Protein AF-A0A662CR69-F1 (afdb_monomer_lite)

Secondary structure (DSSP, 8-state):
-HHHHHHHHHHHHH-S-----HHHHHHHSPP--PPP--S---SSTTT-SSHHHHSSHHHHHHHHHHHHTHHHHHHH--HHHHHHHHHHT-HHHHHHT--GGGSS-SSGGGT-SSSSHHHHHHHHHHHHHHHHHHHHHHHHHHHHHHHHHHHHHHHHHHHHHHHHHHHHHHHTS--PPPP-------------------------

Sequence (204 aa):
FDFLEALPKSVFKNSPFTFSTPSEVAKKLQVVSAVNVPNPISWADEERDLTAWLGNEMQNEAFNKLYSLGEKVHESGDEGIKQDYAYLQVSDHFYYMSTKFFSDGEVHSYFNPYDTPYEAFINYMNVLSDFEIRVNAAAHSNVDDDVARLSKIIKEKDEQLEKLENRLSARKKPATPKPTAATKKSTTAKTTASSKKRPTGKKS

pLDDT: mean 80.49, std 21.96, range [29.7, 98.19]

Structure (mmCIF, N/CA/C/O backbone):
data_AF-A0A662CR69-F1
#
_entry.id   AF-A0A662CR69-F1
#
loop_
_atom_site.group_PDB
_atom_site.id
_atom_site.type_symbol
_atom_site.label_atom_id
_atom_site.label_alt_id
_atom_site.label_comp_id
_atom_site.label_asym_id
_atom_site.label_entity_id
_atom_site.label_seq_id
_atom_site.pdbx_PDB_ins_code
_atom_site.Cartn_x
_atom_site.Cartn_y
_atom_site.Cartn_z
_atom_site.occupancy
_atom_site.B_iso_or_equiv
_atom_site.auth_seq_id
_atom_site.auth_comp_id
_atom_site.auth_asym_id
_atom_site.auth_atom_id
_atom_site.pdbx_PDB_model_num
ATOM 1 N N . PHE A 1 1 ? 1.507 2.926 -30.599 1.00 71.62 1 PHE A N 1
ATOM 2 C CA . PHE A 1 1 ? 1.355 1.480 -30.325 1.00 71.62 1 PHE A CA 1
ATOM 3 C C . PHE A 1 1 ? 2.073 0.618 -31.361 1.00 71.62 1 PHE A C 1
ATOM 5 O O . PHE A 1 1 ? 2.605 -0.423 -30.997 1.00 71.62 1 PHE A O 1
ATOM 12 N N . ASP A 1 2 ? 2.200 1.101 -32.596 1.00 91.00 2 ASP A N 1
ATOM 13 C CA . ASP A 1 2 ? 2.819 0.419 -33.742 1.00 91.00 2 ASP A CA 1
ATOM 14 C C . ASP A 1 2 ? 4.232 -0.120 -33.469 1.00 91.00 2 ASP A C 1
ATOM 16 O O . ASP A 1 2 ? 4.597 -1.185 -33.958 1.00 91.00 2 ASP A O 1
ATOM 20 N N . PHE A 1 3 ? 5.020 0.572 -32.636 1.00 93.06 3 PHE A N 1
ATOM 21 C CA . PHE A 1 3 ? 6.346 0.104 -32.227 1.00 93.06 3 PHE A CA 1
ATOM 22 C C . PHE A 1 3 ? 6.298 -1.259 -31.515 1.00 93.06 3 PHE A C 1
ATOM 24 O O . PHE A 1 3 ? 7.004 -2.184 -31.914 1.00 93.06 3 PHE A O 1
ATOM 31 N N . LEU A 1 4 ? 5.453 -1.404 -30.485 1.00 92.94 4 LEU A N 1
ATOM 32 C CA . LEU A 1 4 ? 5.350 -2.653 -29.722 1.00 92.94 4 LEU A CA 1
ATOM 33 C C . LEU A 1 4 ? 4.740 -3.781 -30.562 1.00 92.94 4 LEU A C 1
ATOM 35 O O . LEU A 1 4 ? 5.101 -4.938 -30.375 1.00 92.94 4 LEU A O 1
ATOM 39 N N . GLU A 1 5 ? 3.874 -3.455 -31.524 1.00 92.25 5 GLU A N 1
ATOM 40 C CA . GLU A 1 5 ? 3.323 -4.434 -32.466 1.00 92.25 5 GLU A CA 1
ATOM 41 C C . GLU A 1 5 ? 4.372 -4.924 -33.484 1.00 92.25 5 GLU A C 1
ATOM 43 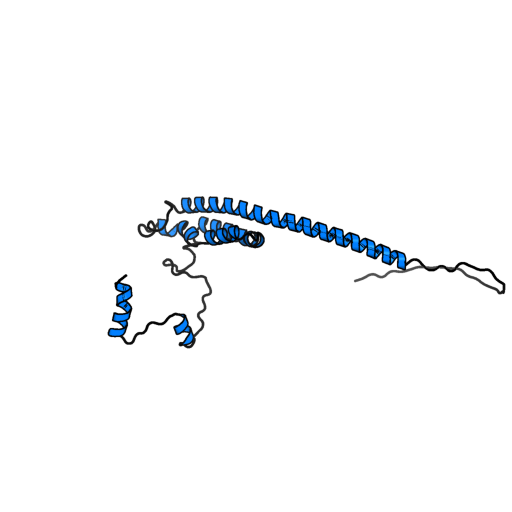O O . GLU A 1 5 ? 4.425 -6.109 -33.830 1.00 92.25 5 GLU A O 1
ATOM 48 N N . ALA A 1 6 ? 5.240 -4.028 -33.962 1.00 94.12 6 ALA A N 1
ATOM 49 C CA . ALA A 1 6 ? 6.289 -4.353 -34.925 1.00 94.12 6 ALA A CA 1
ATOM 50 C C . ALA A 1 6 ? 7.500 -5.065 -34.293 1.00 94.12 6 ALA A C 1
ATOM 52 O O . ALA A 1 6 ? 8.249 -5.759 -34.994 1.00 94.12 6 ALA A O 1
ATOM 53 N N . LEU A 1 7 ? 7.701 -4.909 -32.981 1.00 93.81 7 LEU A N 1
ATOM 54 C CA . LEU A 1 7 ? 8.868 -5.418 -32.266 1.00 93.81 7 LEU A CA 1
ATOM 55 C C . LEU A 1 7 ? 9.025 -6.951 -32.372 1.00 93.81 7 LEU A C 1
ATOM 57 O O . LEU A 1 7 ? 10.096 -7.382 -32.810 1.00 93.81 7 LEU A O 1
ATOM 61 N N . PRO A 1 8 ? 8.010 -7.798 -32.091 1.00 93.62 8 PRO A N 1
ATOM 62 C CA . PRO A 1 8 ? 8.166 -9.251 -32.194 1.00 93.62 8 PRO A CA 1
ATOM 63 C C . PRO A 1 8 ? 8.563 -9.717 -33.598 1.00 93.62 8 PRO A C 1
ATOM 65 O O . PRO A 1 8 ? 9.477 -10.527 -33.748 1.00 93.62 8 PRO A O 1
ATOM 68 N N . LYS A 1 9 ? 7.938 -9.149 -34.642 1.00 92.25 9 LYS A N 1
ATOM 69 C CA . LYS A 1 9 ? 8.251 -9.463 -36.050 1.00 92.25 9 LYS A CA 1
ATOM 70 C C . LYS A 1 9 ? 9.718 -9.169 -36.371 1.00 92.25 9 LYS A C 1
ATOM 72 O O . LYS A 1 9 ? 10.378 -9.961 -37.042 1.00 92.25 9 LYS A O 1
ATOM 77 N N . SER A 1 10 ? 10.230 -8.044 -35.873 1.00 94.31 10 SER A N 1
ATOM 78 C CA . SER A 1 10 ? 11.619 -7.629 -36.082 1.00 94.31 10 SER A CA 1
ATOM 79 C C . SER A 1 10 ? 12.610 -8.526 -35.334 1.00 94.31 10 SER A C 1
ATOM 81 O O . SER A 1 10 ? 13.656 -8.862 -35.886 1.00 94.31 10 SER A O 1
ATOM 83 N N . VAL A 1 11 ? 12.277 -8.962 -34.116 1.00 95.19 11 VAL A N 1
ATOM 84 C CA . VAL A 1 11 ? 13.111 -9.881 -33.323 1.00 95.19 11 VAL A CA 1
ATOM 85 C C . VAL A 1 11 ? 13.210 -11.253 -33.990 1.00 95.19 11 VAL A C 1
ATOM 87 O O . VAL A 1 11 ? 14.322 -11.746 -34.173 1.00 95.19 11 VAL A O 1
ATOM 90 N N . PHE A 1 12 ? 12.090 -11.835 -34.435 1.00 94.88 12 PHE A N 1
ATOM 91 C CA . PHE A 1 12 ? 12.091 -13.148 -35.100 1.00 94.88 12 PHE A CA 1
ATOM 92 C C . PHE A 1 12 ? 12.816 -13.143 -36.446 1.00 94.88 12 PHE A C 1
ATOM 94 O O . PHE A 1 12 ? 13.405 -14.145 -36.838 1.00 94.88 12 PHE A O 1
ATOM 101 N N . LYS A 1 13 ? 12.771 -12.019 -37.172 1.00 95.25 13 LYS A N 1
ATOM 102 C CA . LYS A 1 13 ? 13.445 -11.895 -38.469 1.00 95.25 13 LYS A CA 1
ATOM 103 C C . LYS A 1 13 ? 14.966 -11.810 -38.331 1.00 95.25 13 LYS A C 1
ATOM 105 O O . LYS A 1 13 ? 15.677 -12.322 -39.189 1.00 95.25 13 LYS A O 1
ATOM 110 N N . ASN A 1 14 ? 15.452 -11.130 -37.293 1.00 95.12 14 ASN A N 1
ATOM 111 C CA . ASN A 1 14 ? 16.861 -10.747 -37.183 1.00 95.12 14 ASN A CA 1
ATOM 112 C C . ASN A 1 14 ? 17.628 -11.511 -36.090 1.00 95.12 14 ASN A C 1
ATOM 114 O O . ASN A 1 14 ? 18.814 -11.256 -35.897 1.00 95.12 14 ASN A O 1
ATOM 118 N N . SER A 1 15 ? 16.983 -12.420 -35.352 1.00 94.81 15 SER A N 1
ATOM 119 C CA . SER A 1 15 ? 17.614 -13.161 -34.256 1.00 94.81 15 SER A CA 1
ATOM 120 C C . SER A 1 15 ? 16.944 -14.523 -34.018 1.00 94.81 15 SER A C 1
ATOM 122 O O . SER A 1 15 ? 15.790 -14.710 -34.398 1.00 94.81 15 SER A O 1
ATOM 124 N N . PRO A 1 16 ? 17.621 -15.466 -33.338 1.00 94.69 16 PRO A N 1
ATOM 125 C CA . PRO A 1 16 ? 17.013 -16.719 -32.890 1.00 94.69 16 PRO A CA 1
ATOM 126 C C . PRO A 1 16 ? 16.176 -16.561 -31.605 1.00 94.69 16 PRO A C 1
ATOM 128 O O . PRO A 1 16 ? 15.763 -17.561 -31.017 1.00 94.69 16 PRO A O 1
ATOM 131 N N . PHE A 1 17 ? 15.972 -15.334 -31.109 1.00 94.56 17 PHE A N 1
ATOM 132 C CA . PHE A 1 17 ? 15.257 -15.113 -29.858 1.00 94.56 17 PHE A CA 1
ATOM 133 C C . PHE A 1 17 ? 13.764 -15.403 -29.989 1.00 94.56 17 PHE A C 1
ATOM 135 O O . PHE A 1 17 ? 13.144 -15.207 -31.033 1.00 94.56 17 PHE A O 1
ATOM 142 N N . THR A 1 18 ? 13.183 -15.851 -28.879 1.00 92.12 18 THR A N 1
ATOM 143 C CA . THR A 1 18 ? 11.754 -16.135 -28.758 1.00 92.12 18 THR A CA 1
ATOM 144 C C . THR A 1 18 ? 11.158 -15.341 -27.605 1.00 92.12 18 THR A C 1
ATOM 146 O O . THR A 1 18 ? 11.874 -14.888 -26.714 1.00 92.12 18 THR A O 1
ATOM 149 N N . PHE A 1 19 ? 9.839 -15.172 -27.621 1.00 93.81 19 PHE A N 1
ATOM 150 C CA . PHE A 1 19 ? 9.100 -14.627 -26.490 1.00 93.81 19 PHE A CA 1
ATOM 151 C C . PHE A 1 19 ? 8.479 -15.782 -25.714 1.00 93.81 19 PHE A C 1
ATOM 153 O O . PHE A 1 19 ? 8.060 -16.788 -26.287 1.00 93.81 19 PHE A O 1
ATOM 160 N N . SER A 1 20 ? 8.447 -15.662 -24.397 1.00 94.94 20 SER A N 1
ATOM 161 C CA . SER A 1 20 ? 7.774 -16.612 -23.520 1.00 94.94 20 SER A CA 1
ATOM 162 C C . SER A 1 20 ? 7.163 -15.848 -22.363 1.00 94.94 20 SER A C 1
ATOM 164 O O . SER A 1 20 ? 7.728 -14.869 -21.875 1.00 94.94 20 SER A O 1
ATOM 166 N N . THR A 1 21 ? 5.999 -16.301 -21.929 1.00 96.56 21 THR A N 1
ATOM 167 C CA . THR A 1 21 ? 5.353 -15.791 -20.723 1.00 96.56 21 THR A CA 1
ATOM 168 C C . THR A 1 21 ? 6.124 -16.246 -19.479 1.00 96.56 21 THR A C 1
ATOM 170 O O . THR A 1 21 ? 6.766 -17.304 -19.508 1.00 96.56 21 THR A O 1
ATOM 173 N N . PRO A 1 22 ? 6.027 -15.520 -18.348 1.00 95.81 22 PRO A N 1
ATOM 174 C CA . PRO A 1 22 ? 6.659 -15.943 -17.097 1.00 95.81 22 PRO A CA 1
ATOM 175 C C . PRO A 1 22 ? 6.305 -17.385 -16.697 1.00 95.81 22 PRO A C 1
ATOM 177 O O . PRO A 1 22 ? 7.173 -18.148 -16.277 1.00 95.81 22 PRO A O 1
ATOM 180 N N . SER A 1 23 ? 5.051 -17.806 -16.905 1.00 97.06 23 SER A N 1
ATOM 181 C CA . SER A 1 23 ? 4.597 -19.170 -16.605 1.00 97.06 23 SER A CA 1
ATOM 182 C C . SER A 1 23 ? 5.207 -20.238 -17.517 1.00 97.06 23 SER A C 1
ATOM 184 O O . SER A 1 23 ? 5.435 -21.361 -17.071 1.00 97.06 23 SER A O 1
ATOM 186 N N . GLU A 1 24 ? 5.474 -19.932 -18.788 1.00 96.88 24 GLU A N 1
ATOM 187 C CA . GLU A 1 24 ? 6.164 -20.861 -19.693 1.00 96.88 24 GLU A CA 1
ATOM 188 C C . GLU A 1 24 ? 7.639 -21.001 -19.332 1.00 96.88 24 GLU A C 1
ATOM 190 O O . GLU A 1 24 ? 8.161 -22.115 -19.329 1.00 96.88 24 GLU A O 1
ATOM 195 N N . VAL A 1 25 ? 8.295 -19.887 -18.997 1.00 95.12 25 VAL A N 1
ATOM 196 C CA . VAL A 1 25 ? 9.694 -19.876 -18.552 1.00 95.12 25 VAL A CA 1
ATOM 197 C C . VAL A 1 25 ? 9.848 -20.722 -17.288 1.00 95.12 25 VAL A C 1
ATOM 199 O O . VAL A 1 25 ? 10.695 -21.613 -17.256 1.00 95.12 25 VAL A O 1
ATOM 202 N N . ALA A 1 26 ? 8.969 -20.530 -16.299 1.00 94.12 26 ALA A N 1
ATOM 203 C CA . ALA A 1 26 ? 8.977 -21.291 -15.050 1.00 94.12 26 ALA A CA 1
ATOM 204 C C . ALA A 1 26 ? 8.767 -22.808 -15.240 1.00 94.12 26 ALA A C 1
ATOM 206 O O . ALA A 1 26 ? 9.261 -23.595 -14.440 1.00 94.12 26 ALA A O 1
ATOM 207 N N . LYS A 1 27 ? 8.048 -23.238 -16.290 1.00 95.62 27 LYS A N 1
ATOM 208 C CA . LYS A 1 27 ? 7.841 -24.666 -16.609 1.00 95.62 27 LYS A CA 1
ATOM 209 C C . LYS A 1 27 ? 9.002 -25.291 -17.383 1.00 95.62 27 LYS A C 1
ATOM 211 O O . LYS A 1 27 ? 9.227 -26.492 -17.266 1.00 95.62 27 LYS A O 1
ATOM 216 N N . LYS A 1 28 ? 9.672 -24.511 -18.237 1.00 95.12 28 LYS A N 1
ATOM 217 C CA . LYS A 1 28 ? 10.695 -25.008 -19.172 1.00 95.12 28 LYS A CA 1
ATOM 218 C C . LYS A 1 28 ? 12.100 -24.999 -18.575 1.00 95.12 28 LYS A C 1
ATOM 220 O O . LYS A 1 28 ? 12.903 -25.858 -18.927 1.00 95.12 28 LYS A O 1
ATOM 225 N N . LEU A 1 29 ? 12.415 -24.014 -17.735 1.00 94.12 29 LEU A N 1
ATOM 226 C CA . LEU A 1 29 ? 13.759 -23.837 -17.192 1.00 94.12 29 LEU A CA 1
ATOM 227 C C . LEU A 1 29 ? 13.930 -24.579 -15.867 1.00 94.12 29 LEU A C 1
ATOM 229 O O . LEU A 1 29 ? 13.024 -24.622 -15.039 1.00 94.12 29 LEU A O 1
ATOM 233 N N . GLN A 1 30 ? 15.120 -25.137 -15.655 1.00 94.50 30 GLN A N 1
ATOM 234 C CA . GLN A 1 30 ? 15.489 -25.695 -14.359 1.00 94.50 30 GLN A CA 1
ATOM 235 C C . GLN A 1 30 ? 15.929 -24.583 -13.405 1.00 94.50 30 GLN A C 1
ATOM 237 O O . GLN A 1 30 ? 16.643 -23.658 -13.795 1.00 94.50 30 GLN A O 1
ATOM 242 N N . VAL A 1 31 ? 15.509 -24.690 -12.143 1.00 92.31 31 VAL A N 1
ATOM 243 C CA . VAL A 1 31 ? 15.948 -23.785 -11.076 1.00 92.31 31 VAL A CA 1
ATOM 244 C C . VAL A 1 31 ? 17.446 -23.985 -10.850 1.00 92.31 31 VAL A C 1
ATOM 246 O O . VAL A 1 31 ? 17.885 -25.098 -10.572 1.00 92.31 31 VAL A O 1
ATOM 249 N N . VAL A 1 32 ? 18.224 -22.908 -10.970 1.00 92.88 32 VAL A N 1
ATOM 250 C CA . VAL A 1 32 ? 19.691 -22.950 -10.831 1.00 92.88 32 VAL A CA 1
ATOM 251 C C . VAL A 1 32 ? 20.127 -22.715 -9.385 1.00 92.88 32 VAL A C 1
ATOM 253 O O . VAL A 1 32 ? 20.994 -23.417 -8.877 1.00 92.88 32 VAL A O 1
ATOM 256 N N . SER A 1 33 ? 19.537 -21.725 -8.714 1.00 93.75 33 SER A N 1
ATOM 257 C CA . SER A 1 33 ? 19.855 -21.376 -7.328 1.00 93.75 33 SER A CA 1
ATOM 258 C C . SER A 1 33 ? 18.706 -20.596 -6.697 1.00 93.75 33 SER A C 1
ATOM 260 O O . SER A 1 33 ? 17.905 -19.977 -7.401 1.00 93.75 33 SER A O 1
ATOM 262 N N . ALA A 1 34 ? 18.652 -20.595 -5.367 1.00 93.00 34 ALA A N 1
ATOM 263 C CA . ALA A 1 34 ? 17.800 -19.687 -4.616 1.00 93.00 34 ALA A CA 1
ATOM 264 C C . ALA A 1 34 ? 18.443 -18.294 -4.555 1.00 93.00 34 ALA A C 1
ATOM 266 O O . ALA A 1 34 ? 19.655 -18.161 -4.365 1.00 93.00 34 ALA A O 1
ATOM 267 N N . VAL A 1 35 ? 17.618 -17.260 -4.695 1.00 91.75 35 VAL A N 1
ATOM 268 C CA . VAL A 1 35 ? 18.008 -15.874 -4.426 1.00 91.75 35 VAL A CA 1
ATOM 269 C C . VAL A 1 35 ? 17.539 -15.533 -3.016 1.00 91.75 35 VAL A C 1
ATOM 271 O O . VAL A 1 35 ? 16.373 -15.742 -2.689 1.00 91.75 35 VAL A O 1
ATOM 274 N N . ASN A 1 36 ? 18.446 -15.026 -2.181 1.00 94.25 36 ASN A N 1
ATOM 275 C CA . ASN A 1 36 ? 18.114 -14.534 -0.848 1.00 94.25 36 ASN A CA 1
ATOM 276 C C . ASN A 1 36 ? 17.987 -13.006 -0.882 1.00 94.25 36 ASN A C 1
ATOM 278 O O . ASN A 1 36 ? 18.946 -12.325 -1.241 1.00 94.25 36 ASN A O 1
ATOM 282 N N . VAL A 1 37 ? 16.825 -12.482 -0.493 1.00 92.31 37 VAL A N 1
ATOM 283 C CA . VAL A 1 37 ? 16.533 -11.042 -0.443 1.00 92.31 37 VAL A CA 1
ATOM 284 C C . VAL A 1 37 ? 16.111 -10.706 0.993 1.00 92.31 37 VAL A C 1
ATOM 286 O O . VAL A 1 37 ? 14.938 -10.846 1.327 1.00 92.31 37 VAL A O 1
ATOM 289 N N . PRO A 1 38 ? 17.064 -10.358 1.880 1.00 92.69 38 PRO A N 1
ATOM 290 C CA . PRO A 1 38 ? 16.798 -10.245 3.317 1.00 92.69 38 PRO A CA 1
ATOM 291 C C . PRO A 1 38 ? 16.038 -8.972 3.703 1.00 92.69 38 PRO A C 1
ATOM 293 O O . PRO A 1 38 ? 15.414 -8.940 4.758 1.00 92.69 38 PRO A O 1
ATOM 296 N N . ASN A 1 39 ?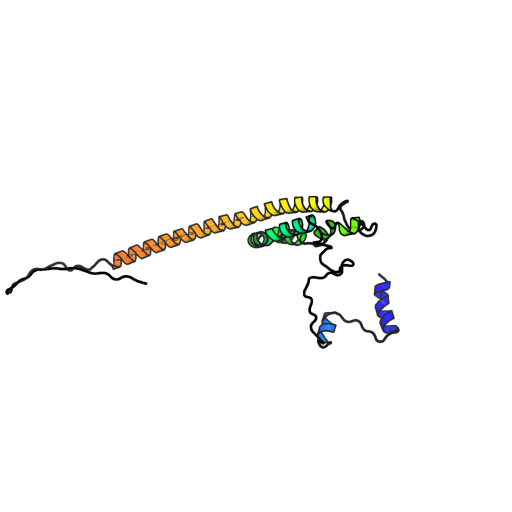 16.094 -7.937 2.862 1.00 92.00 39 ASN A N 1
ATOM 297 C CA . ASN A 1 39 ? 15.435 -6.657 3.090 1.00 92.00 39 ASN A CA 1
ATOM 298 C C . ASN A 1 39 ? 14.441 -6.378 1.960 1.00 92.00 39 ASN A C 1
ATOM 300 O O . ASN A 1 39 ? 14.714 -6.761 0.819 1.00 92.00 39 ASN A O 1
ATOM 304 N N . PRO A 1 40 ? 13.328 -5.682 2.234 1.00 92.38 40 PRO A N 1
ATOM 305 C CA . PRO A 1 40 ? 12.449 -5.196 1.183 1.00 92.38 40 PRO A CA 1
ATOM 306 C C . PRO A 1 40 ? 13.200 -4.267 0.223 1.00 92.38 40 PRO A C 1
ATOM 308 O O . PRO A 1 40 ? 13.964 -3.404 0.655 1.00 92.38 40 PRO A O 1
ATOM 311 N N . ILE A 1 41 ? 12.960 -4.446 -1.072 1.00 92.88 41 ILE A N 1
ATOM 312 C CA . ILE A 1 41 ? 13.546 -3.644 -2.148 1.00 92.88 41 ILE A CA 1
ATOM 313 C C . ILE A 1 41 ? 12.447 -3.159 -3.084 1.00 92.88 41 ILE A C 1
ATOM 315 O O . ILE A 1 41 ? 11.368 -3.753 -3.151 1.00 92.88 41 ILE A O 1
ATOM 319 N N . SER A 1 42 ? 12.739 -2.111 -3.843 1.00 90.06 42 SER A N 1
ATOM 320 C CA . SER A 1 42 ? 11.841 -1.596 -4.869 1.00 90.06 42 SER A CA 1
ATOM 321 C C . SER A 1 42 ? 12.582 -1.321 -6.176 1.00 90.06 42 SER A C 1
ATOM 323 O O . SER A 1 42 ? 13.809 -1.237 -6.220 1.00 90.06 42 SER A O 1
ATOM 325 N N . TRP A 1 43 ? 11.828 -1.199 -7.273 1.00 89.56 43 TRP A N 1
ATOM 326 C CA . TRP A 1 43 ? 12.384 -0.662 -8.517 1.00 89.56 43 TRP A CA 1
ATOM 327 C C . TRP A 1 43 ? 12.574 0.854 -8.406 1.00 89.56 43 TRP A C 1
ATOM 329 O O . TRP A 1 43 ? 13.401 1.398 -9.122 1.00 89.56 43 TRP A O 1
ATOM 339 N N . ALA A 1 44 ? 11.843 1.550 -7.536 1.00 81.19 44 ALA A N 1
ATOM 340 C CA . ALA A 1 44 ? 11.876 3.007 -7.473 1.00 81.19 44 ALA A CA 1
ATOM 341 C C . ALA A 1 44 ? 13.243 3.540 -7.016 1.00 81.19 44 ALA A C 1
ATOM 343 O O . ALA A 1 44 ? 13.943 2.891 -6.241 1.00 81.19 44 ALA A O 1
ATOM 344 N N . ASP A 1 45 ? 13.576 4.727 -7.525 1.00 79.12 45 ASP A N 1
ATOM 345 C CA . ASP A 1 45 ? 14.697 5.586 -7.121 1.00 79.12 45 ASP A CA 1
ATOM 346 C C . ASP A 1 45 ? 16.081 4.939 -7.139 1.00 79.12 45 ASP A C 1
ATOM 348 O O . ASP A 1 45 ? 16.256 3.780 -7.505 1.00 79.12 45 ASP A O 1
ATOM 352 N N . GLU A 1 46 ? 17.124 5.704 -6.845 1.00 79.62 46 GLU A N 1
ATOM 353 C CA . GLU A 1 46 ? 18.489 5.178 -6.878 1.00 79.62 46 GLU A CA 1
ATOM 354 C C . GLU A 1 46 ? 18.734 4.171 -5.747 1.00 79.62 46 GLU A C 1
ATOM 356 O O . GLU A 1 46 ? 19.430 3.174 -5.942 1.00 79.62 46 GLU A O 1
ATOM 361 N N . GLU A 1 47 ? 18.110 4.388 -4.590 1.00 80.81 47 GLU A N 1
ATOM 362 C CA . GLU A 1 47 ? 18.353 3.616 -3.372 1.00 80.81 47 GLU A CA 1
ATOM 363 C C . GLU A 1 47 ? 17.702 2.223 -3.390 1.00 80.81 47 GLU A C 1
ATOM 365 O O . GLU A 1 47 ? 18.095 1.359 -2.606 1.00 80.81 47 GLU A O 1
ATOM 370 N N . ARG A 1 48 ? 16.754 1.971 -4.311 1.00 87.19 48 ARG A N 1
ATOM 371 C CA . ARG A 1 48 ? 16.076 0.672 -4.519 1.00 87.19 48 ARG A CA 1
ATOM 372 C C . ARG A 1 48 ? 15.478 0.071 -3.243 1.00 87.19 48 ARG A C 1
ATOM 374 O O . ARG A 1 48 ? 15.421 -1.150 -3.087 1.00 87.19 48 ARG A O 1
ATOM 381 N N . ASP A 1 49 ? 15.005 0.918 -2.340 1.00 90.50 49 ASP A N 1
ATOM 382 C CA . ASP A 1 49 ? 14.434 0.538 -1.049 1.00 90.50 49 ASP A CA 1
ATOM 383 C C . ASP A 1 49 ? 12.992 1.070 -0.891 1.00 90.50 49 ASP A C 1
ATOM 385 O O . ASP A 1 49 ? 12.322 1.403 -1.873 1.00 90.50 49 ASP A O 1
ATOM 389 N N . LEU A 1 50 ? 12.471 1.090 0.340 1.00 92.12 50 LEU A N 1
ATOM 390 C CA . LEU A 1 50 ? 11.101 1.532 0.638 1.00 92.12 50 LEU A CA 1
ATOM 391 C C . LEU A 1 50 ? 10.959 3.043 0.848 1.00 92.12 50 LEU A C 1
ATOM 393 O O . LEU A 1 50 ? 9.851 3.520 1.094 1.00 92.12 50 LEU A O 1
ATOM 397 N N . THR A 1 51 ? 12.041 3.812 0.778 1.00 91.44 51 THR A N 1
ATOM 398 C CA . THR A 1 51 ? 12.028 5.226 1.180 1.00 91.44 51 THR A CA 1
ATOM 399 C C . THR A 1 51 ? 11.203 6.117 0.247 1.00 91.44 51 THR A C 1
ATOM 401 O O . THR A 1 51 ? 10.830 7.218 0.640 1.00 91.44 51 THR A O 1
ATOM 404 N N . ALA A 1 52 ? 10.829 5.638 -0.944 1.00 90.62 52 ALA A N 1
ATOM 405 C CA . ALA A 1 52 ? 9.845 6.306 -1.798 1.00 90.62 52 ALA A CA 1
ATOM 406 C C . ALA A 1 52 ? 8.433 6.354 -1.172 1.00 90.62 52 ALA A C 1
ATOM 408 O O . ALA A 1 52 ? 7.678 7.283 -1.452 1.00 90.62 52 ALA A O 1
ATOM 409 N N . TRP A 1 53 ? 8.086 5.398 -0.301 1.00 94.19 53 TRP A N 1
ATOM 410 C CA . TRP A 1 53 ? 6.769 5.295 0.349 1.00 94.19 53 TRP A CA 1
ATOM 411 C C . TRP A 1 53 ? 6.813 5.411 1.873 1.00 94.19 53 TRP A C 1
ATOM 413 O O . TRP A 1 53 ? 5.787 5.713 2.465 1.00 94.19 53 TRP A O 1
ATOM 423 N N . LEU A 1 54 ? 7.961 5.160 2.511 1.00 95.19 54 LEU A N 1
ATOM 424 C CA . LEU A 1 54 ? 8.149 5.165 3.971 1.00 95.19 54 LEU A CA 1
ATOM 425 C C . LEU A 1 54 ? 9.410 5.946 4.389 1.00 95.19 54 LEU A C 1
ATOM 427 O O . LEU A 1 54 ? 10.082 5.595 5.358 1.00 95.19 54 LEU A O 1
ATOM 431 N N . GLY A 1 55 ? 9.769 6.985 3.634 1.00 92.69 55 GLY A N 1
ATOM 432 C CA . GLY A 1 55 ? 11.000 7.758 3.819 1.00 92.69 55 GLY A CA 1
ATOM 433 C C . GLY A 1 55 ? 10.898 8.942 4.781 1.00 92.69 55 GLY A C 1
ATOM 434 O O . GLY A 1 55 ? 11.934 9.447 5.207 1.00 92.69 55 GLY A O 1
ATOM 435 N N . ASN A 1 56 ? 9.693 9.401 5.132 1.00 94.62 56 ASN A N 1
ATOM 436 C CA . ASN A 1 56 ? 9.492 10.541 6.038 1.00 94.62 56 ASN A CA 1
ATOM 437 C C . ASN A 1 56 ? 8.410 10.291 7.107 1.00 94.62 56 ASN A C 1
ATOM 439 O O . ASN A 1 56 ? 7.707 9.281 7.080 1.00 94.62 56 ASN A O 1
ATOM 443 N N . GLU A 1 57 ? 8.289 11.203 8.078 1.00 96.81 57 GLU A N 1
ATOM 444 C CA . GLU A 1 57 ? 7.359 11.053 9.211 1.00 96.81 57 GLU A CA 1
ATOM 445 C C . GLU A 1 57 ? 5.887 11.019 8.778 1.00 96.81 57 GLU A C 1
ATOM 447 O O . GLU A 1 57 ? 5.149 10.165 9.259 1.00 96.81 57 GLU A O 1
ATOM 452 N N . MET A 1 58 ? 5.478 11.859 7.819 1.00 96.69 58 MET A N 1
ATOM 453 C CA . MET A 1 58 ? 4.100 11.900 7.302 1.00 96.69 58 MET A CA 1
ATOM 454 C C . MET A 1 58 ? 3.685 10.557 6.692 1.00 96.69 58 MET A C 1
ATOM 456 O O . MET A 1 58 ? 2.622 10.019 6.997 1.00 96.69 58 MET A O 1
ATOM 460 N N . GLN A 1 59 ? 4.559 9.988 5.862 1.00 97.06 59 GLN A N 1
ATOM 461 C CA . GLN A 1 59 ? 4.372 8.677 5.249 1.00 97.06 59 GLN A CA 1
ATOM 462 C C . GLN A 1 59 ? 4.238 7.573 6.301 1.00 97.06 59 GLN A C 1
ATOM 464 O O . GLN A 1 59 ? 3.313 6.763 6.245 1.00 97.06 59 GLN A O 1
ATOM 469 N N . ASN A 1 60 ? 5.143 7.558 7.282 1.00 97.88 60 ASN A N 1
ATOM 470 C CA . ASN A 1 60 ? 5.132 6.563 8.350 1.00 97.88 60 ASN A CA 1
ATOM 471 C C . ASN A 1 60 ? 3.888 6.696 9.243 1.00 97.88 60 ASN A C 1
ATOM 473 O O . ASN A 1 60 ? 3.300 5.686 9.624 1.00 97.88 60 ASN A O 1
ATOM 477 N N . GLU A 1 61 ? 3.455 7.915 9.562 1.00 97.88 61 GLU A N 1
ATOM 478 C CA . GLU A 1 61 ? 2.240 8.162 10.341 1.00 97.88 61 GLU A CA 1
ATOM 479 C C . GLU A 1 61 ? 0.989 7.677 9.598 1.00 97.88 61 GLU A C 1
ATOM 481 O O . GLU A 1 61 ? 0.217 6.886 10.145 1.00 97.88 61 GLU A O 1
ATOM 486 N N . ALA A 1 62 ? 0.824 8.091 8.339 1.00 98.00 62 ALA A N 1
ATOM 487 C CA . ALA A 1 62 ? -0.294 7.691 7.490 1.00 98.00 62 ALA A CA 1
ATOM 488 C C . ALA A 1 62 ? -0.376 6.163 7.335 1.00 98.00 62 ALA A C 1
ATOM 490 O O . ALA A 1 62 ? -1.457 5.577 7.458 1.00 98.00 62 ALA A O 1
ATOM 491 N N . PHE A 1 63 ? 0.770 5.514 7.111 1.00 98.12 63 PHE A N 1
ATOM 492 C CA . PHE A 1 63 ? 0.876 4.063 6.999 1.00 98.12 63 PHE A CA 1
ATOM 493 C C . PHE A 1 63 ? 0.470 3.375 8.305 1.00 98.12 63 PHE A C 1
ATOM 495 O O . PHE A 1 63 ? -0.451 2.558 8.324 1.00 98.12 63 PHE A O 1
ATOM 502 N N . ASN A 1 64 ? 1.104 3.734 9.422 1.00 98.06 64 ASN A N 1
ATOM 503 C CA . ASN A 1 64 ? 0.840 3.094 10.709 1.00 98.06 64 ASN A CA 1
ATOM 504 C C . ASN A 1 64 ? -0.614 3.290 11.154 1.00 98.06 64 ASN A C 1
ATOM 506 O O . ASN A 1 64 ? -1.238 2.343 11.639 1.00 98.06 64 ASN A O 1
ATOM 510 N N . LYS A 1 65 ? -1.181 4.487 10.947 1.00 97.56 65 LYS A N 1
ATOM 511 C CA . LYS A 1 65 ? -2.582 4.764 11.273 1.00 97.56 65 LYS A CA 1
ATOM 512 C C . LYS A 1 65 ? -3.525 3.892 10.446 1.00 97.56 65 LYS A C 1
ATOM 514 O O . LYS A 1 65 ? -4.410 3.276 11.034 1.00 97.56 65 LYS A O 1
ATOM 519 N N . LEU A 1 66 ? -3.311 3.764 9.133 1.00 98.19 66 LEU A N 1
ATOM 520 C CA . LEU A 1 66 ? -4.121 2.882 8.289 1.00 98.19 66 LEU A CA 1
ATOM 521 C C . LEU A 1 66 ? -4.074 1.434 8.789 1.00 98.19 66 LEU A C 1
ATOM 523 O O . LEU A 1 66 ? -5.116 0.847 9.077 1.00 98.19 66 LEU A O 1
ATOM 527 N N . TYR A 1 67 ? -2.875 0.868 8.937 1.00 97.75 67 TYR A N 1
ATOM 528 C CA . TYR A 1 67 ? -2.728 -0.543 9.297 1.00 97.75 67 TYR A CA 1
ATOM 529 C C . TYR A 1 67 ? -3.179 -0.856 10.730 1.00 97.75 67 TYR A C 1
ATOM 531 O O . TYR A 1 67 ? -3.588 -1.986 10.999 1.00 97.75 67 TYR A O 1
ATOM 539 N N . SER A 1 68 ? -3.208 0.136 11.629 1.00 97.31 68 SER A N 1
ATOM 540 C CA . SER A 1 68 ? -3.791 -0.021 12.970 1.00 97.31 68 SER A CA 1
ATOM 541 C C . SER A 1 68 ? -5.297 -0.327 12.954 1.00 97.31 68 SER A C 1
ATOM 543 O O . SER A 1 68 ? -5.816 -0.909 13.904 1.00 97.31 68 SER A O 1
ATOM 545 N N . LEU A 1 69 ? -6.001 0.013 11.868 1.00 96.25 69 LEU A N 1
ATOM 546 C CA . LEU A 1 69 ? -7.433 -0.250 11.709 1.00 96.25 69 LEU A CA 1
ATOM 547 C C . LEU A 1 69 ? -7.722 -1.643 11.135 1.00 96.25 69 LEU A C 1
ATOM 549 O O . LEU A 1 69 ? -8.878 -2.061 11.128 1.00 96.25 69 LEU A O 1
ATOM 553 N N . GLY A 1 70 ? -6.703 -2.370 10.665 1.00 95.31 70 GLY A N 1
ATOM 554 C CA . GLY A 1 70 ? -6.878 -3.606 9.900 1.00 95.31 70 GLY A CA 1
ATOM 555 C C . GLY A 1 70 ? -7.662 -4.699 10.633 1.00 95.31 70 GLY A C 1
ATOM 556 O O . GLY A 1 70 ? -8.512 -5.348 10.024 1.00 95.31 70 GLY A O 1
ATOM 557 N N . GLU A 1 71 ? -7.426 -4.875 11.936 1.00 93.25 71 GLU A N 1
ATOM 558 C CA . GLU A 1 71 ? -8.164 -5.848 12.755 1.00 93.25 71 GLU A CA 1
ATOM 559 C C . GLU A 1 71 ? -9.649 -5.474 12.848 1.00 93.25 71 GLU A C 1
ATOM 561 O O . GLU A 1 71 ? -10.511 -6.276 12.499 1.00 93.25 71 GLU A O 1
ATOM 566 N N . LYS A 1 72 ? -9.954 -4.212 13.170 1.00 93.12 72 LYS A N 1
ATOM 567 C CA . LYS A 1 72 ? -11.336 -3.712 13.245 1.00 93.12 72 LYS A CA 1
ATOM 568 C C . LYS A 1 72 ? -12.060 -3.770 11.900 1.00 93.12 72 LYS A C 1
ATOM 570 O O . LYS A 1 72 ? -13.247 -4.074 11.849 1.00 93.12 72 LYS A O 1
ATOM 575 N N . VAL A 1 73 ? -11.358 -3.500 10.798 1.00 95.38 73 VAL A N 1
ATOM 576 C CA . VAL A 1 73 ? -11.903 -3.658 9.440 1.00 95.38 73 VAL A CA 1
ATOM 577 C C . VAL A 1 73 ? -12.284 -5.115 9.191 1.00 95.38 73 VAL A C 1
ATOM 579 O O . VAL A 1 73 ? -13.369 -5.383 8.673 1.00 95.38 73 VAL A O 1
ATOM 582 N N . HIS A 1 74 ? -11.432 -6.063 9.588 1.00 90.69 74 HIS A N 1
ATOM 583 C CA . HIS A 1 74 ? -11.726 -7.486 9.453 1.00 90.69 74 HIS A CA 1
ATOM 584 C C . HIS A 1 74 ? -12.941 -7.904 10.296 1.00 90.69 74 HIS A C 1
ATOM 586 O O . HIS A 1 74 ? -13.836 -8.578 9.783 1.00 90.69 74 HIS A O 1
ATOM 592 N N . GLU A 1 75 ? -13.001 -7.450 11.549 1.00 88.56 75 GLU A N 1
ATOM 593 C CA . GLU A 1 75 ? -14.092 -7.722 12.495 1.00 88.56 75 GLU A CA 1
ATOM 594 C C . GLU A 1 75 ? -15.420 -7.061 12.111 1.00 88.56 75 GLU A C 1
ATOM 596 O O . GLU A 1 75 ? -16.481 -7.583 12.448 1.00 88.56 75 GLU A O 1
ATOM 601 N N . SER A 1 76 ? -15.388 -5.937 11.387 1.00 89.00 76 SER A N 1
ATOM 602 C CA . SER A 1 76 ? -16.602 -5.221 10.978 1.00 89.00 76 SER A CA 1
ATOM 603 C C . SER A 1 76 ? -17.546 -6.080 10.129 1.00 89.00 76 SER A C 1
ATOM 605 O O . SER A 1 76 ? -18.756 -5.874 10.158 1.00 89.00 76 SER A O 1
ATOM 607 N N . GLY A 1 77 ? -17.014 -7.046 9.368 1.00 86.25 77 GLY A N 1
ATOM 608 C CA . GLY A 1 77 ? -17.801 -7.881 8.456 1.00 86.25 77 GLY A CA 1
ATOM 609 C C . GLY A 1 77 ? -18.434 -7.125 7.278 1.00 86.25 77 GLY A C 1
ATOM 610 O O . GLY A 1 77 ? -19.099 -7.753 6.457 1.00 86.25 77 GLY A O 1
ATOM 611 N N . ASP A 1 78 ? -18.208 -5.814 7.162 1.00 92.25 78 ASP A N 1
ATOM 612 C CA . ASP A 1 78 ? -18.805 -4.944 6.152 1.00 92.25 78 ASP A CA 1
ATOM 613 C C . ASP A 1 78 ? -17.939 -4.922 4.881 1.00 92.25 78 ASP A C 1
ATOM 615 O O . ASP A 1 78 ? -16.779 -4.504 4.888 1.00 92.25 78 ASP A O 1
ATOM 619 N N . GLU A 1 79 ? -18.502 -5.394 3.767 1.00 94.44 79 GLU A N 1
ATOM 620 C CA . GLU A 1 79 ? -17.795 -5.463 2.481 1.00 94.44 79 GLU A CA 1
ATOM 621 C C . GLU A 1 79 ? -17.465 -4.079 1.899 1.00 94.44 79 GLU A C 1
ATOM 623 O O . GLU A 1 79 ? -16.441 -3.926 1.234 1.00 94.44 79 GLU A O 1
ATOM 628 N N . GLY A 1 80 ? -18.276 -3.056 2.182 1.00 95.69 80 GLY A N 1
ATOM 629 C CA . GLY A 1 80 ? -17.994 -1.677 1.783 1.00 95.69 80 GLY A CA 1
ATOM 630 C C . GLY A 1 80 ? -16.795 -1.106 2.537 1.00 95.69 80 GLY A C 1
ATOM 631 O O . GLY A 1 80 ? -15.901 -0.528 1.924 1.00 95.69 80 GLY A O 1
ATOM 632 N N . ILE A 1 81 ? -16.714 -1.342 3.849 1.00 96.19 81 ILE A N 1
ATOM 633 C CA . ILE A 1 81 ? -15.558 -0.930 4.663 1.00 96.19 81 ILE A CA 1
ATOM 634 C C . ILE A 1 81 ? -14.280 -1.647 4.215 1.00 96.19 81 ILE A C 1
ATOM 636 O O . ILE A 1 81 ? -13.227 -1.016 4.125 1.00 96.19 81 ILE A O 1
ATOM 640 N N . LYS A 1 82 ? -14.351 -2.943 3.890 1.00 96.56 82 LYS A N 1
ATOM 641 C CA . LYS A 1 82 ? -13.200 -3.687 3.347 1.00 96.56 82 LYS A CA 1
ATOM 642 C C . LYS A 1 82 ? -12.743 -3.136 1.998 1.00 96.56 82 LYS A C 1
ATOM 644 O O . LYS A 1 82 ? -11.540 -3.042 1.758 1.00 96.56 82 LYS A O 1
ATOM 649 N N . GLN A 1 83 ? -13.685 -2.774 1.130 1.00 97.50 83 GLN A N 1
ATOM 650 C CA . GLN A 1 83 ? -13.377 -2.190 -0.172 1.00 97.50 83 GLN A CA 1
ATOM 651 C C . GLN A 1 83 ? -12.700 -0.821 -0.026 1.00 97.50 83 GLN A C 1
ATOM 653 O O . GLN A 1 83 ? -11.673 -0.581 -0.661 1.00 97.50 83 GLN A O 1
ATOM 658 N N . ASP A 1 84 ? -13.227 0.039 0.846 1.00 97.69 84 ASP A N 1
ATOM 659 C CA . ASP A 1 84 ? -12.637 1.346 1.149 1.00 97.69 84 ASP A CA 1
ATOM 660 C C . ASP A 1 84 ? -11.234 1.193 1.759 1.00 97.69 84 ASP A C 1
ATOM 662 O O . ASP A 1 84 ? -10.304 1.890 1.356 1.00 97.69 84 ASP A O 1
ATOM 666 N N . TYR A 1 85 ? -11.043 0.221 2.659 1.00 97.88 85 TYR A N 1
ATOM 667 C CA . TYR A 1 85 ? -9.728 -0.103 3.216 1.00 97.88 85 TYR A CA 1
ATOM 668 C C . TYR A 1 85 ? -8.723 -0.497 2.128 1.00 97.88 85 TYR A C 1
ATOM 670 O O . TYR A 1 85 ? -7.593 -0.015 2.132 1.00 97.88 85 TYR A O 1
ATOM 678 N N . ALA A 1 86 ? -9.139 -1.323 1.163 1.00 97.44 86 ALA A N 1
ATOM 679 C CA . ALA A 1 86 ? -8.289 -1.721 0.045 1.00 97.44 86 ALA A CA 1
ATOM 680 C C . ALA A 1 86 ? -7.898 -0.529 -0.846 1.00 97.44 86 ALA A C 1
ATOM 682 O O . ALA A 1 86 ? -6.768 -0.474 -1.329 1.00 97.44 86 ALA A O 1
ATOM 683 N N . TYR A 1 87 ? -8.796 0.443 -1.043 1.00 97.94 87 TYR A N 1
ATOM 684 C CA . TYR A 1 87 ? -8.470 1.670 -1.775 1.00 97.94 87 TYR A CA 1
ATOM 685 C C . TYR A 1 87 ? -7.482 2.554 -1.016 1.00 97.94 87 TYR A C 1
ATOM 687 O O . TYR A 1 87 ? -6.526 3.039 -1.612 1.00 97.94 87 TYR A O 1
ATOM 695 N N . LEU A 1 88 ? -7.641 2.697 0.300 1.00 97.81 88 LEU A N 1
ATOM 696 C CA . LEU A 1 88 ? -6.704 3.468 1.122 1.00 97.81 88 LEU A CA 1
ATOM 697 C C . LEU A 1 88 ? -5.300 2.840 1.187 1.00 97.81 88 LEU A C 1
ATOM 699 O O . LEU A 1 88 ? -4.333 3.538 1.473 1.00 97.81 88 LEU A O 1
ATOM 703 N N . GLN A 1 89 ? -5.162 1.547 0.879 1.00 97.75 89 GLN A N 1
ATOM 704 C CA . GLN A 1 89 ? -3.875 0.844 0.805 1.00 97.75 89 GLN A CA 1
ATOM 705 C C . GLN A 1 89 ? -3.108 1.057 -0.512 1.00 97.75 89 GLN A C 1
ATOM 707 O O . GLN A 1 89 ? -1.995 0.544 -0.653 1.00 97.75 89 GLN A O 1
ATOM 712 N N . VAL A 1 90 ? -3.668 1.784 -1.485 1.00 96.56 90 VAL A N 1
ATOM 713 C CA . VAL A 1 90 ? -2.983 2.063 -2.754 1.00 96.56 90 VAL A CA 1
ATOM 714 C C . VAL A 1 90 ? -1.688 2.839 -2.493 1.00 96.56 90 VAL A C 1
ATOM 716 O O . VAL A 1 90 ? -1.680 3.879 -1.835 1.00 96.56 90 VAL A O 1
ATOM 719 N N . SER A 1 91 ? -0.575 2.335 -3.035 1.00 94.31 91 SER A N 1
ATOM 720 C CA . SER A 1 91 ? 0.771 2.855 -2.761 1.00 94.31 91 SER A CA 1
ATOM 721 C C . SER A 1 91 ? 0.965 4.315 -3.165 1.00 94.31 91 SER A C 1
ATOM 723 O O . SER A 1 91 ? 1.765 5.020 -2.552 1.00 94.31 91 SER A O 1
ATOM 725 N N . ASP A 1 92 ? 0.236 4.779 -4.180 1.00 93.00 92 ASP A N 1
ATOM 726 C CA . ASP A 1 92 ? 0.301 6.146 -4.690 1.00 93.00 92 ASP A CA 1
ATOM 727 C C . ASP A 1 92 ? -0.015 7.181 -3.604 1.00 93.00 92 ASP A C 1
ATOM 729 O O . ASP A 1 92 ? 0.630 8.224 -3.565 1.00 93.00 92 ASP A O 1
ATOM 733 N N . HIS A 1 93 ? -0.904 6.867 -2.649 1.00 95.44 93 HIS A N 1
ATOM 734 C CA . HIS A 1 93 ? -1.190 7.755 -1.519 1.00 95.44 93 HIS A CA 1
ATOM 735 C C . HIS A 1 93 ? 0.076 8.101 -0.729 1.00 95.44 93 HIS A C 1
ATOM 737 O O . HIS A 1 93 ? 0.357 9.274 -0.495 1.00 95.44 93 HIS A O 1
ATOM 743 N N . PHE A 1 94 ? 0.878 7.096 -0.372 1.00 95.19 94 PHE A N 1
ATOM 744 C CA . PHE A 1 94 ? 2.134 7.312 0.349 1.00 95.19 94 PHE A CA 1
ATOM 745 C C . PHE A 1 94 ? 3.205 7.931 -0.549 1.00 95.19 94 PHE A C 1
ATOM 747 O O . PHE A 1 94 ? 4.001 8.749 -0.090 1.00 95.19 94 PHE A O 1
ATOM 754 N N . TYR A 1 95 ? 3.214 7.579 -1.837 1.00 91.88 95 TYR A N 1
ATOM 755 C CA . TYR A 1 95 ? 4.139 8.158 -2.808 1.00 91.88 95 TYR A CA 1
ATOM 756 C C . TYR A 1 95 ? 3.935 9.674 -2.955 1.00 91.88 95 TYR A C 1
ATOM 758 O O . TYR A 1 95 ? 4.907 10.428 -2.957 1.00 91.88 95 TYR A O 1
ATOM 766 N N . TYR A 1 96 ? 2.684 10.146 -2.983 1.00 92.25 96 TYR A N 1
ATOM 767 C CA . TYR A 1 96 ? 2.355 11.574 -3.072 1.00 92.25 96 TYR A CA 1
ATOM 768 C C . TYR A 1 96 ? 2.782 12.385 -1.843 1.00 92.25 96 TYR A C 1
ATOM 770 O O . TYR A 1 96 ? 2.958 13.596 -1.952 1.00 92.25 96 TYR A O 1
ATOM 778 N N . MET A 1 97 ? 3.000 11.729 -0.700 1.00 94.31 97 MET A N 1
ATOM 779 C CA . MET A 1 97 ? 3.536 12.336 0.525 1.00 94.31 97 MET A CA 1
ATOM 780 C C . MET A 1 97 ? 5.074 12.331 0.577 1.00 94.31 97 MET A C 1
ATOM 782 O O . MET A 1 97 ? 5.659 12.798 1.558 1.00 94.31 97 MET A O 1
ATOM 786 N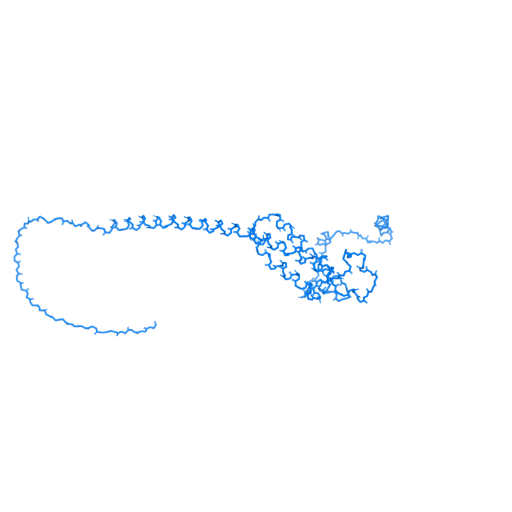 N . SER A 1 98 ? 5.752 11.797 -0.445 1.00 90.75 98 SER A N 1
ATOM 787 C CA . SER A 1 98 ? 7.214 11.751 -0.495 1.00 90.75 98 SER A CA 1
ATOM 788 C C . SER A 1 98 ? 7.814 13.146 -0.648 1.00 90.75 98 SER A C 1
ATOM 790 O O . SER A 1 98 ? 7.396 13.947 -1.482 1.00 90.75 98 SER A O 1
ATOM 792 N N . THR A 1 99 ? 8.848 13.428 0.140 1.00 88.50 99 THR A N 1
ATOM 793 C CA . THR A 1 99 ? 9.602 14.690 0.094 1.00 88.50 99 THR A CA 1
ATOM 794 C C . THR A 1 99 ? 10.883 14.588 -0.733 1.00 88.50 99 THR A C 1
ATOM 796 O O . THR A 1 99 ? 11.537 15.604 -0.956 1.00 88.50 99 THR A O 1
ATOM 799 N N . LYS A 1 100 ? 11.239 13.388 -1.218 1.00 78.50 100 LYS A N 1
ATOM 800 C CA . LYS A 1 100 ? 12.494 13.133 -1.943 1.00 78.50 100 LYS A CA 1
ATOM 801 C C . LYS A 1 100 ? 12.637 13.931 -3.236 1.00 78.50 100 LYS A C 1
ATOM 803 O O . LYS A 1 100 ? 13.706 14.445 -3.525 1.00 78.50 100 LYS A O 1
ATOM 808 N N . PHE A 1 101 ? 11.562 14.059 -4.006 1.00 63.84 101 PHE A N 1
ATOM 809 C CA . PHE A 1 101 ? 11.610 14.702 -5.326 1.00 63.84 101 PHE A CA 1
ATOM 810 C C . PHE A 1 101 ? 11.327 16.199 -5.279 1.00 63.84 101 PHE A C 1
ATOM 812 O O . PHE A 1 101 ? 11.360 16.866 -6.307 1.00 63.84 101 PHE A O 1
ATOM 819 N N . PHE A 1 102 ? 11.069 16.753 -4.092 1.00 53.97 102 PHE A N 1
ATOM 820 C CA . PHE A 1 102 ? 10.949 18.200 -3.944 1.00 53.97 102 PHE A CA 1
ATOM 821 C C . PHE A 1 102 ? 12.317 18.899 -4.089 1.00 53.97 102 PHE A C 1
ATOM 823 O O . PHE A 1 102 ? 12.360 20.113 -4.266 1.00 53.97 102 PHE A O 1
ATOM 830 N N . SER A 1 103 ? 13.432 18.149 -4.049 1.00 50.16 103 SER A N 1
ATOM 831 C CA . SER A 1 103 ? 14.784 18.663 -4.313 1.00 50.16 103 SER A CA 1
ATOM 832 C C . SER A 1 103 ? 15.272 18.508 -5.760 1.00 50.16 103 SER A C 1
ATOM 834 O O . SER A 1 103 ? 16.143 19.278 -6.150 1.00 50.16 103 SER A O 1
ATOM 836 N N . ASP A 1 104 ? 14.724 17.578 -6.552 1.00 44.97 104 ASP A N 1
ATOM 837 C CA . ASP A 1 104 ? 15.123 17.333 -7.952 1.00 44.97 104 ASP A CA 1
ATOM 838 C C . ASP A 1 104 ? 13.916 17.544 -8.879 1.00 44.97 104 ASP A C 1
ATOM 840 O O . ASP A 1 104 ? 13.060 16.677 -9.066 1.00 44.97 104 ASP A O 1
ATOM 844 N N . GLY A 1 105 ? 13.805 18.773 -9.382 1.00 50.12 105 GLY A N 1
ATOM 845 C CA . GLY A 1 105 ? 12.645 19.275 -10.108 1.00 50.12 105 GLY A CA 1
ATOM 846 C C . GLY A 1 105 ? 12.344 18.596 -11.452 1.00 50.12 105 GLY A C 1
ATOM 847 O O . GLY A 1 105 ? 13.187 17.974 -12.088 1.00 50.12 105 GLY A O 1
ATOM 848 N N . GLU A 1 106 ? 11.101 18.824 -11.886 1.00 51.12 106 GLU A N 1
ATOM 849 C CA . GLU A 1 106 ? 10.506 18.649 -13.227 1.00 51.12 106 GLU A CA 1
ATOM 850 C C . GLU A 1 106 ? 9.895 17.304 -13.651 1.00 51.12 106 GLU A C 1
ATOM 852 O O . GLU A 1 106 ? 8.994 17.338 -14.489 1.00 51.12 106 GLU A O 1
ATOM 857 N N . VAL A 1 107 ? 10.233 16.142 -13.081 1.00 51.72 107 VAL A N 1
ATOM 858 C CA . VAL A 1 107 ? 9.646 14.870 -13.589 1.00 51.72 107 VAL A CA 1
ATOM 859 C C . VAL A 1 107 ? 8.460 14.356 -12.754 1.00 51.72 107 VAL A C 1
ATOM 861 O O . VAL A 1 107 ? 7.590 13.658 -13.273 1.00 51.72 107 VAL A O 1
ATOM 864 N N . HIS A 1 108 ? 8.342 14.765 -11.487 1.00 50.72 108 HIS A N 1
ATOM 865 C CA . HIS A 1 108 ? 7.351 14.204 -10.552 1.00 50.72 108 HIS A CA 1
ATOM 866 C C . HIS A 1 108 ? 6.064 15.032 -10.379 1.00 50.72 108 HIS A C 1
ATOM 868 O O . HIS A 1 108 ? 5.078 14.518 -9.853 1.00 50.72 108 HIS A O 1
ATOM 874 N N . SER A 1 109 ? 6.005 16.261 -10.906 1.00 52.41 109 SER A N 1
ATOM 875 C CA . SER A 1 109 ? 4.766 17.063 -10.959 1.00 52.41 109 SER A CA 1
ATOM 876 C C . SER A 1 109 ? 3.749 16.547 -11.985 1.00 52.41 109 SER A C 1
ATOM 878 O O . SER A 1 109 ? 2.616 17.011 -12.005 1.00 52.41 109 SER A O 1
ATOM 880 N N . TYR A 1 110 ? 4.124 15.590 -12.843 1.00 52.75 110 TYR A N 1
ATOM 881 C CA . TYR A 1 110 ? 3.221 15.052 -13.868 1.00 52.75 110 TYR A CA 1
ATOM 882 C C . TYR A 1 110 ? 2.177 14.062 -13.326 1.00 52.75 110 TYR A C 1
ATOM 884 O O . TYR A 1 110 ? 1.181 13.819 -14.003 1.00 52.75 110 TYR A O 1
ATOM 892 N N . PHE A 1 111 ? 2.388 13.490 -12.132 1.00 67.06 111 PHE A N 1
ATOM 893 C CA . PHE A 1 111 ? 1.563 12.388 -11.608 1.00 67.06 111 PHE A CA 1
ATOM 894 C C . PHE A 1 111 ? 1.030 12.593 -10.185 1.00 67.06 111 PHE A C 1
ATOM 896 O O . PHE A 1 111 ? 0.293 11.734 -9.704 1.00 67.06 111 PHE A O 1
ATOM 903 N N . ASN A 1 112 ? 1.369 13.696 -9.511 1.00 79.00 112 ASN A N 1
ATOM 904 C CA . ASN A 1 112 ? 0.814 14.021 -8.198 1.00 79.00 112 ASN A CA 1
ATOM 905 C C . ASN A 1 112 ? -0.356 15.008 -8.365 1.00 79.00 112 ASN A C 1
ATOM 907 O O . ASN A 1 112 ? -0.134 16.091 -8.907 1.00 79.00 112 ASN A O 1
ATOM 911 N N . PRO A 1 113 ? -1.587 14.669 -7.937 1.00 86.75 113 PRO A N 1
ATOM 912 C CA . PRO A 1 113 ? -2.722 15.587 -8.022 1.00 86.75 113 PRO A CA 1
ATOM 913 C C . PRO A 1 113 ? -2.669 16.732 -6.995 1.00 86.75 113 PRO A C 1
ATOM 915 O O . PRO A 1 113 ? -3.522 17.614 -7.056 1.00 86.75 113 PRO A O 1
ATOM 918 N N . TYR A 1 114 ? -1.719 16.708 -6.056 1.00 87.94 114 TYR A N 1
ATOM 919 C CA . TYR A 1 114 ? -1.560 17.707 -4.999 1.00 87.94 114 TYR A CA 1
ATOM 920 C C . TYR A 1 114 ? -0.369 18.632 -5.269 1.00 87.94 114 TYR A C 1
ATOM 922 O O . TYR A 1 114 ? 0.664 18.193 -5.785 1.00 87.94 114 TYR A O 1
ATOM 930 N N . ASP A 1 115 ? -0.477 19.893 -4.839 1.00 85.38 115 ASP A N 1
ATOM 931 C CA . ASP A 1 115 ? 0.576 20.897 -5.043 1.00 85.38 115 ASP A CA 1
ATOM 932 C C . ASP A 1 115 ? 1.789 20.637 -4.140 1.00 85.38 115 ASP A C 1
ATOM 934 O O . ASP A 1 115 ? 2.924 21.000 -4.463 1.00 85.38 115 ASP A O 1
ATOM 938 N N . THR A 1 116 ? 1.564 20.006 -2.981 1.00 89.56 116 THR A N 1
ATOM 939 C CA . THR A 1 116 ? 2.624 19.687 -2.019 1.00 89.56 116 THR A CA 1
ATOM 940 C C . THR A 1 116 ? 2.422 18.319 -1.359 1.00 89.56 116 THR A C 1
ATOM 942 O O . THR A 1 116 ? 1.281 17.895 -1.150 1.00 89.56 116 THR A O 1
ATOM 945 N N . PRO A 1 117 ? 3.509 17.655 -0.914 1.00 91.62 117 PRO A N 1
ATOM 946 C CA . PRO A 1 117 ? 3.410 16.435 -0.107 1.00 91.62 117 PRO A CA 1
ATOM 947 C C . PRO A 1 117 ? 2.587 16.609 1.176 1.00 91.62 117 PRO A C 1
ATOM 949 O O . PRO A 1 117 ? 1.939 15.678 1.648 1.00 91.62 117 PRO A O 1
ATOM 952 N N . TYR A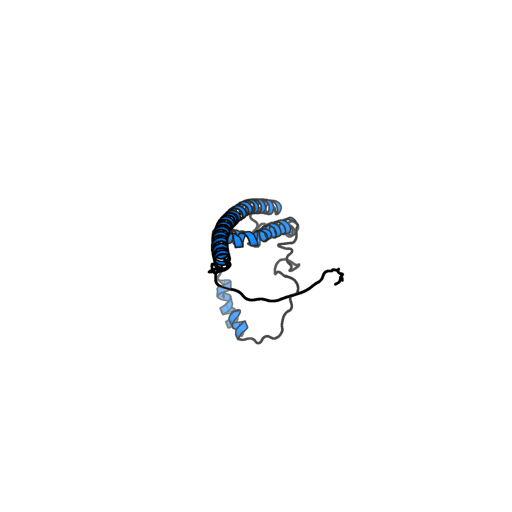 1 118 ? 2.593 17.823 1.730 1.00 93.19 118 TYR A N 1
ATOM 953 C CA . TYR A 1 118 ? 1.838 18.173 2.928 1.00 93.19 118 TYR A CA 1
ATOM 954 C C . TYR A 1 118 ? 0.327 18.230 2.669 1.00 93.19 118 TYR A C 1
ATOM 956 O O . TYR A 1 118 ? -0.461 17.757 3.484 1.00 93.19 118 TYR A O 1
ATOM 964 N N . GLU A 1 119 ? -0.087 18.760 1.518 1.00 94.31 119 GLU A N 1
ATOM 965 C CA . GLU A 1 119 ? -1.492 18.751 1.105 1.00 94.31 119 GLU A CA 1
ATOM 966 C C . GLU A 1 119 ? -1.999 17.321 0.881 1.00 94.31 119 GLU A C 1
ATOM 968 O O . GLU A 1 119 ? -3.069 16.970 1.384 1.00 94.31 119 GLU A O 1
ATOM 973 N N . ALA A 1 120 ? -1.200 16.477 0.213 1.00 94.94 120 ALA A N 1
ATOM 974 C CA . ALA A 1 120 ? -1.501 15.056 0.042 1.00 94.94 120 ALA A CA 1
ATOM 975 C C . ALA A 1 120 ? -1.704 14.358 1.397 1.00 94.94 120 ALA A C 1
ATOM 977 O O . ALA A 1 120 ? -2.686 13.637 1.593 1.00 94.94 120 ALA A O 1
ATOM 978 N N . PHE A 1 121 ? -0.812 14.623 2.357 1.00 96.44 121 PHE A N 1
ATOM 979 C CA . PHE A 1 121 ? -0.908 14.093 3.715 1.00 96.44 121 PHE A CA 1
ATOM 980 C C . PHE A 1 121 ? -2.172 14.569 4.440 1.00 96.44 121 PHE A C 1
ATOM 982 O O . PHE A 1 121 ? -2.924 13.740 4.947 1.00 96.44 121 PHE A O 1
ATOM 989 N N . ILE A 1 122 ? -2.460 15.877 4.455 1.00 97.31 122 ILE A N 1
ATOM 990 C CA . ILE A 1 122 ? -3.669 16.412 5.105 1.00 97.31 122 ILE A CA 1
ATOM 991 C C . ILE A 1 122 ? -4.928 15.790 4.502 1.00 97.31 122 ILE A C 1
ATOM 993 O O . ILE A 1 122 ? -5.824 15.370 5.237 1.00 97.31 122 ILE A O 1
ATOM 997 N N . ASN A 1 123 ? -5.010 15.735 3.171 1.00 97.38 123 ASN A N 1
ATOM 998 C CA . ASN A 1 1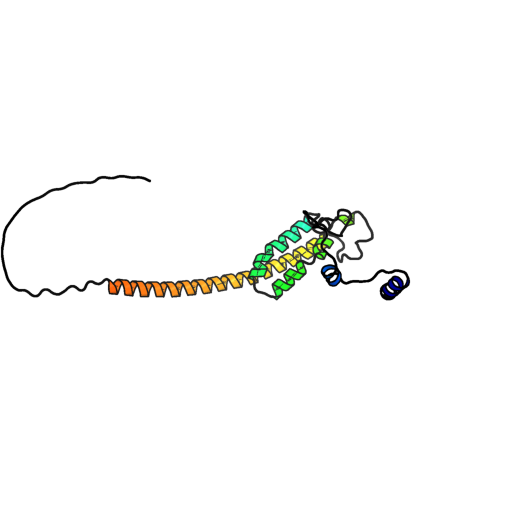23 ? -6.169 15.180 2.486 1.00 97.38 123 ASN A CA 1
ATOM 999 C C . ASN A 1 123 ? -6.381 13.711 2.870 1.00 97.38 123 ASN A C 1
ATOM 1001 O O . ASN A 1 123 ? -7.475 13.339 3.295 1.00 97.38 123 ASN A O 1
ATOM 1005 N N . TYR A 1 124 ? -5.316 12.912 2.809 1.00 98.06 124 TYR A N 1
ATOM 1006 C CA . TYR A 1 124 ? -5.357 11.510 3.198 1.00 98.06 124 TYR A CA 1
ATOM 1007 C C . TYR A 1 124 ? -5.746 11.322 4.669 1.00 98.06 124 TYR A C 1
ATOM 1009 O O . TYR A 1 124 ? -6.606 10.502 4.973 1.00 98.06 124 TYR A O 1
ATOM 1017 N N . MET A 1 125 ? -5.179 12.105 5.589 1.00 97.81 125 MET A N 1
ATOM 1018 C CA . MET A 1 125 ? -5.474 11.992 7.021 1.00 97.81 125 MET A CA 1
ATOM 1019 C C . MET A 1 125 ? -6.907 12.404 7.369 1.00 97.81 125 MET A C 1
ATOM 1021 O O . MET A 1 125 ? -7.508 11.814 8.271 1.00 97.81 125 MET A O 1
ATOM 1025 N N . ASN A 1 126 ? -7.488 13.360 6.639 1.00 97.88 126 ASN A N 1
ATOM 1026 C CA . ASN A 1 126 ? -8.903 13.706 6.776 1.00 97.88 126 ASN A CA 1
ATOM 1027 C C . ASN A 1 126 ? -9.804 12.543 6.340 1.00 97.88 126 ASN A C 1
ATOM 1029 O O . ASN A 1 126 ? -10.712 12.166 7.081 1.00 97.88 126 ASN A O 1
ATOM 1033 N N . VAL A 1 127 ? -9.522 11.940 5.178 1.00 97.81 127 VAL A N 1
ATOM 1034 C CA . VAL A 1 127 ? -10.262 10.766 4.686 1.00 97.81 127 VAL A CA 1
ATOM 1035 C C . VAL A 1 127 ? -10.099 9.584 5.642 1.00 97.81 127 VAL A C 1
ATOM 1037 O O . VAL A 1 127 ? -11.078 8.934 5.997 1.00 97.81 127 VAL A O 1
ATOM 1040 N N . LEU A 1 128 ? -8.879 9.335 6.120 1.00 97.69 128 LEU A N 1
ATOM 1041 C CA . LEU A 1 128 ? -8.586 8.243 7.041 1.00 97.69 128 LEU A CA 1
ATOM 1042 C C . LEU A 1 128 ? -9.275 8.429 8.401 1.00 97.69 128 LEU A C 1
ATOM 1044 O O . LEU A 1 128 ? -9.682 7.447 9.016 1.00 97.69 128 LEU A O 1
ATOM 1048 N N . SER A 1 129 ? -9.439 9.669 8.866 1.00 97.25 129 SER A N 1
ATOM 1049 C CA . SER A 1 129 ? -10.159 9.958 10.112 1.00 97.25 129 SER A CA 1
ATOM 1050 C C . SER A 1 129 ? -11.664 9.707 9.982 1.00 97.25 129 SER A C 1
ATOM 1052 O O . SER A 1 129 ? -12.263 9.134 10.889 1.00 97.25 129 SER A O 1
ATOM 1054 N N . ASP A 1 130 ? -12.278 10.077 8.852 1.00 97.44 130 ASP A N 1
ATOM 1055 C CA . ASP A 1 130 ? -13.676 9.718 8.565 1.00 97.44 130 ASP A CA 1
ATOM 1056 C C . ASP A 1 130 ? -13.848 8.195 8.456 1.00 97.44 130 ASP A C 1
ATOM 1058 O O . ASP A 1 130 ? -14.737 7.603 9.076 1.00 97.44 130 ASP A O 1
ATOM 1062 N N . PHE A 1 131 ? -12.927 7.539 7.747 1.00 97.69 131 PHE A N 1
ATOM 1063 C CA . PHE A 1 131 ? -12.900 6.087 7.628 1.00 97.69 131 PHE A CA 1
ATOM 1064 C C . PHE A 1 131 ? -12.794 5.399 8.998 1.00 97.69 131 PHE A C 1
ATOM 1066 O O . PHE A 1 131 ? -13.545 4.467 9.275 1.00 97.69 131 PHE A O 1
ATOM 1073 N N . GLU A 1 132 ? -11.934 5.887 9.894 1.00 96.50 132 GLU A N 1
ATOM 1074 C CA . GLU A 1 132 ? -11.808 5.374 11.261 1.00 96.50 132 GLU A CA 1
ATOM 1075 C C . GLU A 1 132 ? -13.130 5.455 12.043 1.00 96.50 132 GLU A C 1
ATOM 1077 O O . GLU A 1 132 ? -13.496 4.503 12.739 1.00 96.50 132 GLU A O 1
ATOM 1082 N N . ILE A 1 133 ? -13.884 6.552 11.913 1.00 95.62 133 ILE A N 1
ATOM 1083 C CA . ILE A 1 133 ? -15.206 6.691 12.548 1.00 95.62 133 ILE A CA 1
ATOM 1084 C C . ILE A 1 133 ? -16.164 5.619 12.016 1.00 95.62 133 ILE A C 1
ATOM 1086 O O . ILE A 1 133 ? -16.839 4.954 12.806 1.00 95.62 133 ILE A O 1
ATOM 1090 N N . ARG A 1 134 ? -16.192 5.410 10.694 1.00 94.94 134 ARG A N 1
ATOM 1091 C CA . ARG A 1 134 ? -17.034 4.391 10.046 1.00 94.94 134 ARG A CA 1
ATOM 1092 C C . ARG A 1 134 ? -16.664 2.972 10.486 1.00 94.94 134 ARG A C 1
ATOM 1094 O O . ARG A 1 134 ? -17.555 2.192 10.816 1.00 94.94 134 ARG A O 1
ATOM 1101 N N . VAL A 1 135 ? -15.369 2.659 10.555 1.00 94.88 135 VAL A N 1
ATOM 1102 C CA . VAL A 1 135 ? -14.855 1.367 11.042 1.00 94.88 135 VAL A CA 1
ATOM 1103 C C . VAL A 1 135 ? -15.281 1.118 12.483 1.00 94.88 135 VAL A C 1
ATOM 1105 O O . VAL A 1 135 ? -15.807 0.051 12.791 1.00 94.88 135 VAL A O 1
ATOM 1108 N N . ASN A 1 136 ? -15.093 2.098 13.370 1.00 91.69 136 ASN A N 1
ATOM 1109 C CA . ASN A 1 136 ? -15.473 1.951 14.772 1.00 91.69 136 ASN A CA 1
ATOM 1110 C C . ASN A 1 136 ? -16.988 1.772 14.926 1.00 91.69 136 ASN A C 1
ATOM 1112 O O . ASN A 1 136 ? -17.417 0.920 15.699 1.00 91.69 136 ASN A O 1
ATOM 1116 N N . ALA A 1 137 ? -17.802 2.517 14.174 1.00 89.94 137 ALA A N 1
ATOM 1117 C CA . ALA A 1 137 ? -19.256 2.369 14.213 1.00 89.94 137 ALA A CA 1
ATOM 1118 C C . ALA A 1 137 ? -19.708 0.954 13.810 1.00 89.94 137 ALA A C 1
ATOM 1120 O O . ALA A 1 137 ? -20.544 0.368 14.495 1.00 89.94 137 ALA A O 1
ATOM 1121 N N . ALA A 1 138 ? -19.118 0.387 12.753 1.00 86.94 138 ALA A N 1
ATOM 1122 C CA . ALA A 1 138 ? -19.432 -0.968 12.300 1.00 86.94 138 ALA A CA 1
ATOM 1123 C C . ALA A 1 138 ? -18.890 -2.065 13.237 1.00 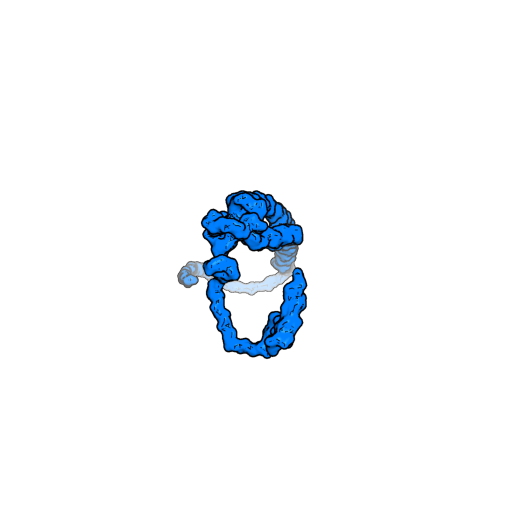86.94 138 ALA A C 1
ATOM 1125 O O . ALA A 1 138 ? -19.513 -3.110 13.406 1.00 86.94 138 ALA A O 1
ATOM 1126 N N . ALA A 1 139 ? -17.745 -1.835 13.884 1.00 81.19 139 ALA A N 1
ATOM 1127 C CA . ALA A 1 139 ? -17.206 -2.766 14.873 1.00 81.19 139 ALA A CA 1
ATOM 1128 C C . ALA A 1 139 ? -18.042 -2.774 16.168 1.00 81.19 139 ALA A C 1
ATOM 1130 O O . ALA A 1 139 ? -18.314 -3.836 16.725 1.00 81.19 139 ALA A O 1
ATOM 1131 N N . HIS A 1 140 ? -18.498 -1.607 16.638 1.00 71.56 140 HIS A N 1
ATOM 1132 C CA . HIS A 1 140 ? -19.311 -1.501 17.853 1.00 71.56 140 HIS A CA 1
ATOM 1133 C C . HIS A 1 140 ? -20.682 -2.172 17.725 1.00 71.56 140 HIS A C 1
ATOM 1135 O O . HIS A 1 140 ? -21.114 -2.801 18.689 1.00 71.56 140 HIS A O 1
ATOM 1141 N N . SER A 1 141 ? -21.328 -2.124 16.553 1.00 62.78 141 SER A N 1
ATOM 1142 C CA . SER A 1 141 ? -22.569 -2.881 16.336 1.00 62.78 141 SER A CA 1
ATOM 1143 C C . SER A 1 141 ? -22.374 -4.383 16.545 1.00 62.78 141 SER A C 1
ATOM 1145 O O . SER A 1 141 ? -23.206 -5.019 17.185 1.00 62.78 141 SER A O 1
ATOM 1147 N N . ASN A 1 142 ? -21.240 -4.937 16.105 1.00 62.44 142 ASN A N 1
ATOM 1148 C CA . ASN A 1 142 ? -20.954 -6.361 16.282 1.00 62.44 142 ASN A CA 1
ATOM 1149 C C . ASN A 1 142 ? -20.684 -6.716 17.754 1.00 62.44 142 ASN A C 1
ATOM 1151 O O . ASN A 1 142 ? -21.153 -7.748 18.229 1.00 62.44 142 ASN A O 1
ATOM 1155 N N . VAL A 1 143 ? -19.985 -5.851 18.501 1.00 67.94 143 VAL A N 1
ATOM 1156 C CA . VAL A 1 143 ? -19.711 -6.078 19.933 1.00 67.94 143 VAL A CA 1
ATOM 1157 C C . VAL A 1 143 ? -20.994 -6.044 20.763 1.00 67.94 143 VAL A C 1
ATOM 1159 O O . VAL A 1 143 ? -21.188 -6.916 21.610 1.00 67.94 143 VAL A O 1
ATOM 1162 N N . ASP A 1 144 ? -21.881 -5.077 20.529 1.00 67.56 144 ASP A N 1
ATOM 1163 C CA . ASP A 1 144 ? -23.157 -4.996 21.250 1.00 67.56 144 ASP A CA 1
ATOM 1164 C C . ASP A 1 144 ? -24.050 -6.213 20.948 1.00 67.56 144 ASP A C 1
ATOM 1166 O O . ASP A 1 144 ? -24.645 -6.797 21.864 1.00 67.56 144 ASP A O 1
ATOM 1170 N N . ASP A 1 145 ? -24.076 -6.660 19.689 1.00 67.69 145 ASP A N 1
ATOM 1171 C CA . ASP A 1 145 ? -24.792 -7.866 19.267 1.00 67.69 145 ASP A CA 1
ATOM 1172 C C . ASP A 1 145 ? -24.207 -9.141 19.904 1.00 67.69 145 ASP A C 1
ATOM 1174 O O . ASP A 1 145 ? -24.951 -10.007 20.389 1.00 67.69 145 ASP A O 1
ATOM 1178 N N . ASP A 1 146 ? -22.879 -9.247 19.984 1.00 72.12 146 ASP A N 1
ATOM 1179 C CA . ASP A 1 146 ? -22.187 -10.364 20.627 1.00 72.12 146 ASP A CA 1
ATOM 1180 C C . ASP A 1 146 ? -22.409 -10.385 22.142 1.00 72.12 146 ASP A C 1
ATOM 1182 O O . ASP A 1 146 ? -22.682 -11.446 22.715 1.00 72.12 146 ASP A O 1
ATOM 1186 N N . VAL A 1 147 ? -22.378 -9.229 22.809 1.00 81.44 147 VAL A N 1
ATOM 1187 C CA . VAL A 1 147 ? -22.680 -9.108 24.243 1.00 81.44 147 VAL A CA 1
ATOM 1188 C C . VAL A 1 147 ? -24.127 -9.509 24.523 1.00 81.44 147 VAL A C 1
ATOM 1190 O O . VAL A 1 147 ? -24.384 -10.266 25.469 1.00 81.44 147 VAL A O 1
ATOM 1193 N N . ALA A 1 148 ? -25.081 -9.067 23.701 1.00 78.56 148 ALA A N 1
ATOM 1194 C CA . ALA A 1 148 ? -26.485 -9.447 23.836 1.00 78.56 148 ALA A CA 1
ATOM 1195 C C . ALA A 1 148 ? -26.684 -10.961 23.642 1.00 78.56 148 ALA A C 1
ATOM 1197 O O . ALA A 1 148 ? -27.378 -11.619 24.431 1.00 78.56 148 ALA A O 1
ATOM 1198 N N . ARG A 1 149 ? -26.025 -11.543 22.633 1.00 82.38 149 ARG A N 1
ATOM 1199 C CA . ARG A 1 149 ? -26.049 -12.985 22.361 1.00 82.38 149 ARG A CA 1
ATOM 1200 C C . ARG A 1 149 ? -25.438 -13.795 23.503 1.00 82.38 149 ARG A C 1
ATOM 1202 O O . ARG A 1 149 ? -26.056 -14.759 23.958 1.00 82.38 149 ARG A O 1
ATOM 1209 N N . LEU A 1 150 ? -24.254 -13.415 23.981 1.00 87.50 150 LEU A N 1
ATOM 1210 C CA . LEU A 1 150 ? -23.564 -14.089 25.083 1.00 87.50 150 LEU A CA 1
ATOM 1211 C C . LEU A 1 150 ? -24.361 -13.990 26.385 1.00 87.50 150 LEU A C 1
ATOM 1213 O O . LEU A 1 150 ? -24.511 -14.993 27.080 1.00 87.50 150 LEU A O 1
ATOM 1217 N N . SER A 1 151 ? -24.961 -12.834 26.674 1.00 90.12 151 SER A N 1
ATOM 1218 C CA . SER A 1 151 ? -25.824 -12.642 27.849 1.00 90.12 151 SER A CA 1
ATOM 1219 C C . SER A 1 151 ? -27.041 -13.569 27.826 1.00 90.12 151 SER A C 1
ATOM 1221 O O . SER A 1 151 ? -27.405 -14.158 28.847 1.00 90.12 151 SER A O 1
ATOM 1223 N N . LYS A 1 152 ? -27.650 -13.764 26.649 1.00 90.94 152 LYS A N 1
ATOM 1224 C CA . LYS A 1 152 ? -28.744 -14.726 26.474 1.00 90.94 152 LYS A CA 1
ATOM 1225 C C . LYS A 1 152 ? -28.283 -16.165 26.726 1.00 90.94 152 LYS A C 1
ATOM 1227 O O . LYS A 1 152 ? -28.973 -16.905 27.425 1.00 90.94 152 LYS A O 1
ATOM 1232 N N . ILE A 1 153 ? -27.117 -16.544 26.201 1.00 92.69 153 ILE A N 1
ATOM 1233 C CA . ILE A 1 153 ? -26.536 -17.879 26.414 1.00 92.69 153 ILE A CA 1
ATOM 1234 C C . ILE A 1 153 ? -26.261 -18.118 27.903 1.00 92.69 153 ILE A C 1
ATOM 1236 O O . ILE A 1 153 ? -26.601 -19.184 28.410 1.00 92.69 153 ILE A O 1
ATOM 1240 N N . ILE A 1 154 ? -25.684 -17.141 28.609 1.00 94.06 154 ILE A N 1
ATOM 1241 C CA . ILE A 1 154 ? -25.414 -17.238 30.052 1.00 94.06 154 ILE A CA 1
ATOM 1242 C C . ILE A 1 154 ? -26.716 -17.501 30.813 1.00 94.06 154 ILE A C 1
ATOM 1244 O O . ILE A 1 154 ? -26.796 -18.475 31.555 1.00 94.06 154 ILE A O 1
ATOM 1248 N N . LYS A 1 155 ? -27.773 -16.728 30.538 1.00 94.19 155 LYS A N 1
ATOM 1249 C CA . LYS A 1 155 ? -29.078 -16.913 31.186 1.00 94.19 155 LYS A CA 1
ATOM 1250 C C . LYS A 1 155 ? -29.661 -18.313 30.958 1.00 94.19 155 LYS A C 1
ATOM 1252 O O . LYS A 1 155 ? -30.123 -18.952 31.898 1.00 94.19 155 LYS A O 1
ATOM 1257 N N . GLU A 1 156 ? -29.620 -18.816 29.724 1.00 93.56 156 GLU A N 1
ATOM 1258 C CA . GLU A 1 156 ? -30.087 -20.177 29.418 1.00 93.56 156 GLU A CA 1
ATOM 1259 C C . GLU A 1 156 ? -29.270 -21.250 30.156 1.00 93.56 156 GLU A C 1
ATOM 1261 O O . GLU A 1 156 ? -29.813 -22.279 30.572 1.00 93.56 156 GLU A O 1
ATOM 1266 N N . LYS A 1 157 ? -27.961 -21.029 30.328 1.00 91.94 157 LYS A N 1
ATOM 1267 C CA . LYS A 1 157 ? -27.077 -21.938 31.065 1.00 91.94 157 LYS A CA 1
ATOM 1268 C C . LYS A 1 157 ? -27.328 -21.899 32.566 1.00 91.94 157 LYS A C 1
ATOM 1270 O O . LYS A 1 157 ? -27.353 -22.969 33.174 1.00 91.94 157 LYS A O 1
ATOM 1275 N N . ASP A 1 158 ? -27.592 -20.729 33.133 1.00 94.88 158 ASP A N 1
ATOM 1276 C CA . ASP A 1 158 ? -27.952 -20.576 34.545 1.00 94.88 158 ASP A CA 1
ATOM 1277 C C . ASP A 1 158 ? -29.270 -21.301 34.864 1.00 94.88 158 ASP A C 1
ATOM 1279 O O . ASP A 1 158 ? -29.344 -22.069 35.824 1.00 94.88 158 ASP A O 1
ATOM 1283 N N . GLU A 1 159 ? -30.282 -21.188 33.995 1.00 93.88 159 GLU A N 1
ATOM 1284 C CA . GLU A 1 159 ? -31.542 -21.936 34.137 1.00 93.88 159 GLU A CA 1
ATOM 1285 C C . GLU A 1 159 ? -31.338 -23.462 34.044 1.00 93.88 159 GLU A C 1
ATOM 1287 O O . GLU A 1 159 ? -32.030 -24.248 34.703 1.00 93.88 159 GLU A O 1
ATOM 1292 N N . GLN A 1 160 ? -30.402 -23.921 33.204 1.00 92.25 160 GLN A N 1
ATOM 1293 C CA . GLN A 1 160 ? -30.043 -25.341 33.113 1.00 92.25 160 GLN A CA 1
ATOM 1294 C C . GLN A 1 160 ? -29.319 -25.825 34.372 1.00 92.25 160 GLN A C 1
ATOM 1296 O O . GLN A 1 160 ? -29.613 -26.925 34.851 1.00 92.25 160 GLN A O 1
ATOM 1301 N N . LEU A 1 161 ? -28.403 -25.017 34.908 1.00 93.19 161 LEU A N 1
ATOM 1302 C CA . LEU A 1 161 ? -27.697 -25.277 36.160 1.00 93.19 161 LEU A CA 1
ATOM 1303 C C . LEU A 1 161 ? -28.680 -25.408 37.321 1.00 93.19 161 LEU A C 1
ATOM 1305 O O . LEU A 1 161 ? -28.666 -26.433 37.998 1.00 93.19 161 LEU A O 1
ATOM 1309 N N . GLU A 1 162 ? -29.611 -24.468 37.471 1.00 93.56 162 GLU A N 1
ATOM 1310 C CA . GLU A 1 162 ? -30.622 -24.507 38.531 1.00 93.56 162 GLU A CA 1
ATOM 1311 C C . GLU A 1 162 ? -31.499 -25.771 38.438 1.00 93.56 162 GLU A C 1
ATOM 1313 O O . GLU A 1 162 ? -31.760 -26.460 39.431 1.00 93.56 162 GLU A O 1
ATOM 1318 N N . LYS A 1 163 ? -31.911 -26.161 37.223 1.00 90.75 163 LYS A N 1
ATOM 1319 C CA . LYS A 1 163 ? -32.652 -27.417 36.998 1.00 90.75 163 LYS A CA 1
ATOM 1320 C C . LYS A 1 163 ? -31.828 -28.650 37.371 1.00 90.75 163 LYS A C 1
ATOM 1322 O O . LYS A 1 163 ? -32.375 -29.606 37.929 1.00 90.75 163 LYS A O 1
ATOM 1327 N N . LEU A 1 164 ? -30.535 -28.669 37.053 1.00 88.12 164 LEU A N 1
ATOM 1328 C CA . LEU A 1 164 ? -29.638 -29.774 37.399 1.00 88.12 164 LEU A CA 1
ATOM 1329 C C . LEU A 1 164 ? -29.384 -29.846 38.909 1.00 88.12 164 LEU A C 1
ATOM 1331 O O . LEU A 1 164 ? -29.447 -30.940 39.474 1.00 88.12 164 LEU A O 1
ATOM 1335 N N . GLU A 1 165 ? -29.181 -28.711 39.572 1.00 88.81 165 GLU A N 1
ATOM 1336 C CA . GLU A 1 165 ? -29.024 -28.615 41.026 1.00 88.81 165 GLU A CA 1
ATOM 1337 C C . GLU A 1 165 ? -30.275 -29.099 41.761 1.00 88.81 165 GLU A C 1
ATOM 1339 O O . GLU A 1 165 ? -30.175 -29.921 42.676 1.00 88.81 165 GLU A O 1
ATOM 1344 N N . ASN A 1 166 ? -31.463 -28.699 41.301 1.00 87.06 166 ASN A N 1
ATOM 1345 C CA . ASN A 1 166 ? -32.738 -29.170 41.841 1.00 87.06 166 ASN A CA 1
ATOM 1346 C C . ASN A 1 166 ? -32.937 -30.684 41.656 1.00 87.06 166 ASN A C 1
ATOM 1348 O O . ASN A 1 166 ? -33.443 -31.371 42.545 1.00 87.06 166 ASN A O 1
ATOM 1352 N N . ARG A 1 167 ? -32.493 -31.254 40.529 1.00 86.25 167 ARG A N 1
ATOM 1353 C CA . ARG A 1 167 ? -32.517 -32.714 40.321 1.00 86.25 167 ARG A CA 1
ATOM 1354 C C . ARG A 1 167 ? -31.513 -33.441 41.215 1.00 86.25 167 ARG A C 1
ATOM 1356 O O . ARG A 1 167 ? -31.825 -34.519 41.724 1.00 86.25 167 ARG A O 1
ATOM 1363 N N . LEU A 1 168 ? -30.324 -32.876 41.419 1.00 82.06 168 LEU A N 1
ATOM 1364 C CA . LEU A 1 168 ? -29.299 -33.442 42.300 1.00 82.06 168 LEU A CA 1
ATOM 1365 C C . LEU A 1 168 ? -29.717 -33.385 43.774 1.00 82.06 168 LEU A C 1
ATOM 1367 O O . LEU A 1 168 ? -29.507 -34.357 44.502 1.00 82.06 168 LEU A O 1
ATOM 1371 N N . SER A 1 169 ? -30.346 -32.294 44.210 1.00 80.31 169 SER A N 1
ATOM 1372 C CA . SER A 1 169 ? -30.870 -32.148 45.571 1.00 80.31 169 SER A CA 1
ATOM 1373 C C . SER A 1 169 ? -32.065 -33.077 45.821 1.00 80.31 169 SER A C 1
ATOM 1375 O O . SER A 1 169 ? -32.131 -33.721 46.871 1.00 80.31 169 SER A O 1
ATOM 1377 N N . ALA A 1 170 ? -32.946 -33.261 44.831 1.00 73.25 170 ALA A N 1
ATOM 1378 C CA . ALA A 1 170 ? -34.043 -34.228 44.893 1.00 73.25 170 ALA A CA 1
ATOM 1379 C C . ALA A 1 170 ? -33.548 -35.683 44.988 1.00 73.25 170 ALA A C 1
ATOM 1381 O O . ALA A 1 170 ? -34.131 -36.485 45.716 1.00 73.25 170 ALA A O 1
ATOM 1382 N N . ARG A 1 171 ? -32.441 -36.023 44.314 1.00 66.31 171 ARG A N 1
ATOM 1383 C CA . ARG A 1 171 ? -31.837 -37.368 44.352 1.00 66.31 171 ARG A CA 1
ATOM 1384 C C . ARG A 1 171 ? -31.048 -37.650 45.642 1.00 66.31 171 ARG A C 1
ATOM 1386 O O . ARG A 1 171 ? -30.773 -38.811 45.929 1.00 66.31 171 ARG A O 1
ATOM 1393 N N . LYS A 1 172 ? -30.701 -36.617 46.425 1.00 59.44 172 LYS A N 1
ATOM 1394 C CA . LYS A 1 172 ? -29.984 -36.719 47.713 1.00 59.44 172 LYS A CA 1
ATOM 1395 C C . LYS A 1 172 ? -30.892 -36.801 48.953 1.00 59.44 172 LYS A C 1
ATOM 1397 O O . LYS A 1 172 ? -30.364 -36.940 50.055 1.00 59.44 172 LYS A O 1
ATOM 1402 N N . LYS A 1 173 ? -32.227 -36.750 48.829 1.00 45.94 173 LYS A N 1
ATOM 1403 C CA . LYS A 1 173 ? -33.117 -36.998 49.983 1.00 45.94 173 LYS A CA 1
ATOM 1404 C C . LYS A 1 173 ? -33.070 -38.487 50.377 1.00 45.94 173 LYS A C 1
ATOM 1406 O O . LYS A 1 173 ? -33.383 -39.329 49.537 1.00 45.94 173 LYS A O 1
ATOM 1411 N N . PRO A 1 174 ? -32.693 -38.838 51.622 1.00 44.16 174 PRO A N 1
ATOM 1412 C CA . PRO A 1 174 ? -32.607 -40.229 52.044 1.00 44.16 174 PRO A CA 1
ATOM 1413 C C . PRO A 1 174 ? -34.012 -40.804 52.243 1.00 44.16 174 PRO A C 1
ATOM 1415 O O . PRO A 1 174 ? -34.862 -40.185 52.884 1.00 44.16 174 PRO A O 1
ATOM 1418 N N . ALA A 1 175 ? -34.245 -42.010 51.724 1.00 44.69 175 ALA A N 1
ATOM 1419 C CA . ALA A 1 175 ? -35.384 -42.824 52.118 1.00 44.69 175 ALA A CA 1
ATOM 1420 C C . ALA A 1 175 ? -35.201 -43.228 53.589 1.00 44.69 175 ALA A C 1
ATOM 1422 O O . ALA A 1 175 ? -34.434 -44.136 53.901 1.00 44.69 175 ALA A O 1
ATOM 1423 N N . THR A 1 176 ? -35.865 -42.529 54.506 1.00 43.66 176 THR A N 1
ATOM 1424 C CA . THR A 1 176 ? -35.998 -42.949 55.903 1.00 43.66 176 THR A CA 1
ATOM 1425 C C . THR A 1 176 ? -37.157 -43.944 56.025 1.00 43.66 176 THR A C 1
ATOM 1427 O O . THR A 1 176 ? -38.300 -43.578 55.741 1.00 43.66 176 THR A O 1
ATOM 1430 N N . PRO A 1 177 ? -36.927 -45.199 56.462 1.00 44.69 177 PRO A N 1
ATOM 1431 C CA . PRO A 1 177 ? -38.018 -46.099 56.812 1.00 44.69 177 PRO A CA 1
ATOM 1432 C C . PRO A 1 177 ? -38.616 -45.691 58.167 1.00 44.69 177 PRO A C 1
ATOM 1434 O O . PRO A 1 177 ? -37.892 -45.440 59.132 1.00 44.69 177 PRO A O 1
ATOM 1437 N N . LYS A 1 178 ? -39.950 -45.628 58.235 1.00 36.12 178 LYS A N 1
ATOM 1438 C CA . LYS A 1 178 ? -40.741 -45.415 59.462 1.00 36.12 178 LYS A CA 1
ATOM 1439 C C . LYS A 1 178 ? -40.532 -46.569 60.467 1.00 36.12 178 LYS A C 1
ATOM 1441 O O . LYS A 1 178 ? -40.438 -47.715 60.031 1.00 36.12 178 LYS A O 1
ATOM 1446 N N . PRO A 1 179 ? -40.542 -46.312 61.790 1.00 40.06 179 PRO A N 1
ATOM 1447 C CA . PRO A 1 179 ? -40.377 -47.354 62.797 1.00 40.06 179 PRO A CA 1
ATOM 1448 C C . PRO A 1 179 ? -41.712 -48.051 63.110 1.00 40.06 179 PRO A C 1
ATOM 1450 O O . PRO A 1 179 ? -42.685 -47.402 63.491 1.00 40.06 179 PRO A O 1
ATOM 1453 N N . THR A 1 180 ? -41.742 -49.380 63.011 1.00 34.12 180 THR A N 1
ATOM 1454 C CA . THR A 1 180 ? -42.762 -50.239 63.637 1.00 34.12 180 THR A CA 1
ATOM 1455 C C . THR A 1 180 ? -42.140 -51.003 64.799 1.00 34.12 180 THR A C 1
ATOM 1457 O O . THR A 1 180 ? -41.090 -51.628 64.664 1.00 34.12 180 THR A O 1
ATOM 1460 N N . ALA A 1 181 ? -42.792 -50.909 65.954 1.00 40.47 181 ALA A N 1
ATOM 1461 C CA . ALA A 1 181 ? -42.401 -51.531 67.209 1.00 40.47 181 ALA A CA 1
ATOM 1462 C C . ALA A 1 181 ? -42.528 -53.063 67.173 1.00 40.47 181 ALA A C 1
ATOM 1464 O O . ALA A 1 181 ? -43.559 -53.551 66.722 1.00 40.47 181 ALA A O 1
ATOM 1465 N N . ALA A 1 182 ? -41.542 -53.786 67.731 1.00 35.12 182 ALA A N 1
ATOM 1466 C CA . ALA A 1 182 ? -41.733 -55.037 68.485 1.00 35.12 182 ALA A CA 1
ATOM 1467 C C . ALA A 1 182 ? -40.417 -55.567 69.125 1.00 35.12 182 ALA A C 1
ATOM 1469 O O . ALA A 1 182 ? -39.487 -55.962 68.436 1.00 35.12 182 ALA A O 1
ATOM 1470 N N . THR A 1 183 ? -40.432 -55.659 70.463 1.00 30.56 183 THR A N 1
ATOM 1471 C CA . THR A 1 183 ? -39.855 -56.708 71.351 1.00 30.56 183 THR A CA 1
ATOM 1472 C C . THR A 1 183 ? -38.336 -56.935 71.565 1.00 30.56 183 THR A C 1
ATOM 1474 O O . THR A 1 183 ? -37.636 -57.517 70.751 1.00 30.56 183 THR A O 1
ATOM 1477 N N . LYS A 1 184 ? -37.915 -56.607 72.805 1.00 34.50 184 LYS A N 1
ATOM 1478 C CA . LYS A 1 184 ? -36.980 -57.268 73.763 1.00 34.50 184 LYS A CA 1
ATOM 1479 C C . LYS A 1 184 ? -35.896 -58.252 73.255 1.00 34.50 184 LYS A C 1
ATOM 1481 O O . LYS A 1 184 ? -36.229 -59.372 72.884 1.00 34.50 184 LYS A O 1
ATOM 1486 N N . LYS A 1 185 ? -34.631 -57.989 73.633 1.00 30.48 185 LYS A N 1
ATOM 1487 C CA . LYS A 1 185 ? -33.901 -58.708 74.716 1.00 30.48 185 LYS A CA 1
ATOM 1488 C C . LYS A 1 185 ? -32.550 -58.047 75.061 1.00 30.48 185 LYS A C 1
ATOM 1490 O O . LYS A 1 185 ? -32.022 -57.259 74.292 1.00 30.48 185 LYS A O 1
ATOM 1495 N N . SER A 1 186 ? -32.096 -58.362 76.275 1.00 29.70 186 SER A N 1
ATOM 1496 C CA . SER A 1 186 ? -30.904 -57.961 77.049 1.00 29.70 186 SER A CA 1
ATOM 1497 C C . SER A 1 186 ? -29.562 -57.992 76.275 1.00 29.70 186 SER A C 1
ATOM 1499 O O . SER A 1 186 ? -29.487 -58.611 75.226 1.00 29.70 186 SER A O 1
ATOM 1501 N N . THR A 1 187 ? -28.427 -57.423 76.712 1.00 30.45 187 THR A N 1
ATOM 1502 C CA . THR A 1 187 ? -27.780 -57.520 78.039 1.00 30.45 187 THR A CA 1
ATOM 1503 C C . THR A 1 187 ? -26.529 -56.606 78.082 1.00 30.45 187 THR A C 1
ATOM 1505 O O . THR A 1 187 ? -25.771 -56.583 77.123 1.00 30.45 187 THR A O 1
ATOM 1508 N N . THR A 1 188 ? -26.314 -55.933 79.222 1.00 29.97 188 THR A N 1
ATOM 1509 C CA . THR A 1 188 ? -25.031 -55.610 79.912 1.00 29.97 188 THR A CA 1
ATOM 1510 C C . THR A 1 188 ? -23.836 -54.897 79.244 1.00 29.97 188 THR A C 1
ATOM 1512 O O . THR A 1 188 ? -23.152 -55.473 78.412 1.00 29.97 188 THR A O 1
ATOM 1515 N N . ALA A 1 189 ? -23.463 -53.783 79.913 1.00 33.50 189 ALA A N 1
ATOM 1516 C CA . ALA A 1 189 ? -22.106 -53.355 80.331 1.00 33.50 189 ALA A CA 1
ATOM 1517 C C . ALA A 1 189 ? -21.142 -52.869 79.218 1.00 33.50 189 ALA A C 1
ATOM 1519 O O . ALA A 1 189 ? -21.143 -53.396 78.123 1.00 33.50 189 ALA A O 1
ATOM 1520 N N . LYS A 1 190 ? -20.244 -51.889 79.376 1.00 32.91 190 LYS A N 1
ATOM 1521 C CA . LYS A 1 190 ? -19.662 -51.125 80.497 1.00 32.91 190 LYS A CA 1
ATOM 1522 C C . LYS A 1 190 ? -18.793 -50.013 79.841 1.00 32.91 190 LYS A C 1
ATOM 1524 O O . LYS A 1 190 ? -18.283 -50.280 78.764 1.00 32.91 190 LYS A O 1
ATOM 1529 N N . THR A 1 191 ? -18.607 -48.851 80.498 1.00 30.30 191 THR A N 1
ATOM 1530 C CA . THR A 1 191 ? -17.369 -47.995 80.574 1.00 30.30 191 THR A CA 1
ATOM 1531 C C . THR A 1 191 ? -16.508 -47.776 79.304 1.00 30.30 191 THR A C 1
ATOM 1533 O O . THR A 1 191 ? -16.132 -48.729 78.649 1.00 30.30 191 THR A O 1
ATOM 1536 N N . THR A 1 192 ? -16.014 -46.602 78.887 1.00 31.62 192 THR A N 1
ATOM 1537 C CA . THR A 1 192 ? -15.339 -45.458 79.557 1.00 31.62 192 THR A CA 1
ATOM 1538 C C . THR A 1 192 ? -14.879 -44.525 78.409 1.00 31.62 192 THR A C 1
ATOM 1540 O O . THR A 1 192 ? -14.473 -45.021 77.367 1.00 31.62 192 THR A O 1
ATOM 1543 N N . ALA A 1 193 ? -15.128 -43.215 78.445 1.00 33.28 193 ALA A N 1
ATOM 1544 C CA . ALA A 1 193 ? -14.197 -42.136 78.821 1.00 33.28 193 ALA A CA 1
ATOM 1545 C C . ALA A 1 193 ? -12.923 -41.917 77.956 1.00 33.28 193 ALA A C 1
ATOM 1547 O O . ALA A 1 193 ? -12.096 -42.808 77.817 1.00 33.28 193 ALA A O 1
ATOM 1548 N N . SER A 1 194 ? -12.722 -40.631 77.605 1.00 33.00 194 SER A N 1
ATOM 1549 C CA . SER A 1 194 ? -11.450 -39.912 77.339 1.00 33.00 194 SER A CA 1
ATOM 1550 C C . SER A 1 194 ? -10.870 -40.000 75.914 1.00 33.00 194 SER A C 1
ATOM 1552 O O . SER A 1 194 ? -10.558 -41.077 75.435 1.00 33.00 194 SER A O 1
ATOM 1554 N N . SER A 1 195 ? -10.879 -38.899 75.140 1.00 32.97 195 SER A N 1
ATOM 1555 C CA . SER A 1 195 ? -9.806 -37.874 74.980 1.00 32.97 195 SER A CA 1
ATOM 1556 C C . SER A 1 195 ? -8.548 -38.434 74.280 1.00 32.97 195 SER A C 1
ATOM 1558 O O . SER A 1 195 ? -8.124 -39.531 74.590 1.00 32.97 195 SER A O 1
ATOM 1560 N N . LYS A 1 196 ? -7.865 -37.794 73.321 1.00 34.97 196 LYS A N 1
ATOM 1561 C CA . LYS A 1 196 ? -7.430 -36.394 73.192 1.00 34.97 196 LYS A CA 1
ATOM 1562 C C . LYS A 1 196 ? -6.686 -36.247 71.839 1.00 34.97 196 LYS A C 1
ATOM 1564 O O . LYS A 1 196 ? -6.011 -37.175 71.427 1.00 34.97 196 LYS A O 1
ATOM 1569 N N . LYS A 1 197 ? -6.732 -35.030 71.274 1.00 34.38 197 LYS A N 1
ATOM 1570 C CA . LYS A 1 197 ? -5.664 -34.267 70.567 1.00 34.38 197 LYS A CA 1
ATOM 1571 C C . LYS A 1 197 ? -4.847 -34.895 69.403 1.00 34.38 197 LYS A C 1
ATOM 1573 O O . LYS A 1 197 ? -4.081 -35.820 69.613 1.00 34.38 197 LYS A O 1
ATOM 1578 N N . ARG A 1 198 ? -4.924 -34.210 68.236 1.00 34.38 198 ARG A N 1
ATOM 1579 C CA . ARG A 1 198 ? -3.868 -33.454 67.474 1.00 34.38 198 ARG A CA 1
ATOM 1580 C C . ARG A 1 198 ? -2.396 -33.932 67.626 1.00 34.38 198 ARG A C 1
ATOM 1582 O O . ARG A 1 198 ? -2.023 -34.192 68.764 1.00 34.38 198 ARG A O 1
ATOM 1589 N N . PRO A 1 199 ? -1.494 -33.799 66.612 1.00 49.06 199 PRO A N 1
ATOM 1590 C CA . PRO A 1 199 ? -1.352 -32.554 65.834 1.00 49.06 199 PRO A CA 1
ATOM 1591 C C . PRO A 1 199 ? -0.794 -32.628 64.377 1.00 49.06 199 PRO A C 1
ATOM 1593 O O . PRO A 1 199 ? -0.239 -33.613 63.924 1.00 49.06 199 PRO A O 1
ATOM 1596 N N . THR A 1 200 ? -0.989 -31.505 63.673 1.00 40.66 200 THR A N 1
ATOM 1597 C CA . THR A 1 200 ? -0.130 -30.776 62.701 1.00 40.66 200 THR A CA 1
ATOM 1598 C C . THR A 1 200 ? 1.033 -31.429 61.924 1.00 40.66 200 THR A C 1
ATOM 1600 O O . THR A 1 200 ? 1.966 -31.956 62.516 1.00 40.66 200 THR A O 1
ATOM 1603 N N . GLY A 1 201 ? 1.104 -31.063 60.635 1.00 36.00 201 GLY A N 1
ATOM 1604 C CA . GLY A 1 201 ? 2.312 -30.893 59.793 1.00 36.00 201 GLY A CA 1
ATOM 1605 C C . GLY A 1 201 ? 1.857 -30.750 58.328 1.00 36.00 201 GLY A C 1
ATOM 1606 O O . GLY A 1 201 ? 1.222 -31.669 57.841 1.00 36.00 201 GLY A O 1
ATOM 1607 N N . LYS A 1 202 ? 1.815 -29.584 57.661 1.00 39.38 202 LYS A N 1
ATOM 1608 C CA . LYS A 1 202 ? 2.826 -28.594 57.216 1.00 39.38 202 LYS A CA 1
ATOM 1609 C C . LYS A 1 202 ? 3.744 -29.103 56.083 1.00 39.38 202 LYS A C 1
ATOM 1611 O O . LYS A 1 202 ? 4.529 -30.010 56.323 1.00 39.38 202 LYS A O 1
ATOM 1616 N N . LYS A 1 203 ? 3.731 -28.336 54.975 1.00 41.62 203 LYS A N 1
ATOM 1617 C CA . LYS A 1 203 ? 4.643 -28.290 53.801 1.00 41.62 203 LYS A CA 1
ATOM 1618 C C . LYS A 1 203 ? 4.448 -29.409 52.763 1.00 41.62 203 LYS A C 1
ATOM 1620 O O . LYS A 1 203 ? 4.181 -30.536 53.150 1.00 41.62 203 LYS A O 1
ATOM 1625 N N . SER A 1 204 ? 4.538 -29.161 51.458 1.00 44.84 204 SER A N 1
ATOM 1626 C CA . SER A 1 204 ? 5.088 -28.023 50.692 1.00 44.84 204 SER A CA 1
ATOM 1627 C C . SER A 1 204 ? 4.095 -27.478 49.676 1.00 44.84 204 SER A C 1
ATOM 1629 O O . SER A 1 204 ? 3.191 -28.244 49.284 1.00 44.84 204 SER A O 1
#

Foldseek 3Di:
DVCVVCVQVVDVVPHPDDDDDPVRCVVPDDDDDDDDDPAAAAPDDPVRHCCLQCVDDLSVVLVVLLVVLVVLLVLLPDPVLVVVSVVLPPSVLSNLLHPVCVVPDDDPVVPRPDPHSVVSSVVSVVVSVVSSVVSVVSNVVSVVVVVVVVVVVVVVVVVVVVVVVVVVVVVPDDPDDDDDDDDDDDDDDDDDDDDDDDDDDDDD

Radius of gyration: 39.72 Å; chains: 1; bounding box: 63×80×119 Å